Protein AF-L1IC46-F1 (afdb_monomer_lite)

pLDDT: mean 78.55, std 13.95, range [35.41, 97.5]

Radius of gyration: 23.23 Å; chains: 1; bounding box: 53×44×67 Å

Secondary structure (DSSP, 8-state):
------TTTTTTTHHHHHHHHHHHHHHHHHHHHHH--TT--TTTTPPPPTT--HHHHHHHHHHHHHHHHHHHHHHHH-TTTHHHHHHHHHHHHHHHHHHHHHHHTTSS-HHHHHHHHHHHHHGGGHHHHHHHHHHHHHSPPPPHHHHHHHTT--HHHHHHHHHHHHHHHHHHHHHH---HHHHHHHHHHHHHHHHHHHHHHHHHHHHHHHHS-TTHHHHHHHHHHHHHHTT--

Sequence (233 aa):
MTPCFSGDCGQRHWFLRLLMVCFSHYVADRITEKFEQSSKTTTRDMPWGPNVPKWVQRYVKVYYAVCQLFATTALLICGSLVLDSAFAIMFPIQLSTFLMTLVRKNLISGTSWHVWYALSLGSVFMIPISHSIRISLKLPPPSFLHALVRSHETPFACEVIKMLLAPLAVFLRLKLRLDKYLVFTIVTVSFVILTLFEREITSQKAVYETSLPETVVPWIRNAVGGSLALMSM

Structure (mmCIF, N/CA/C/O backbone):
data_AF-L1IC46-F1
#
_entry.id   AF-L1IC46-F1
#
loop_
_atom_site.group_PDB
_atom_site.id
_atom_site.type_symbol
_atom_site.label_atom_id
_atom_site.label_alt_id
_atom_site.label_comp_id
_atom_site.label_asym_id
_atom_site.label_entity_id
_atom_site.label_seq_id
_atom_site.pdbx_PDB_ins_code
_atom_site.Cartn_x
_atom_site.Cartn_y
_atom_site.Cartn_z
_atom_site.occupancy
_atom_site.B_iso_or_equiv
_atom_site.auth_seq_id
_atom_site.auth_comp_id
_atom_site.auth_asym_id
_atom_site.auth_atom_id
_atom_site.pdbx_PDB_model_num
ATOM 1 N N . MET A 1 1 ? 33.451 -6.030 -5.457 1.00 35.41 1 MET A N 1
ATOM 2 C CA . MET A 1 1 ? 32.458 -7.114 -5.601 1.00 35.41 1 MET A CA 1
ATOM 3 C C . MET A 1 1 ? 31.073 -6.497 -5.572 1.00 35.41 1 MET A C 1
ATOM 5 O O . MET A 1 1 ? 30.543 -6.236 -4.502 1.00 35.41 1 MET A O 1
ATOM 9 N N . THR A 1 2 ? 30.521 -6.173 -6.735 1.00 39.94 2 THR A N 1
ATOM 10 C CA . THR A 1 2 ? 29.099 -5.850 -6.880 1.00 39.94 2 THR A CA 1
ATOM 11 C C . THR A 1 2 ? 28.334 -7.168 -6.783 1.00 39.94 2 THR A C 1
ATOM 13 O O . THR A 1 2 ? 28.603 -8.064 -7.583 1.00 39.94 2 THR A O 1
ATOM 16 N N . PRO A 1 3 ? 27.449 -7.364 -5.792 1.00 40.34 3 PRO A N 1
ATOM 17 C CA . PRO A 1 3 ? 26.661 -8.582 -5.737 1.00 40.34 3 PRO A CA 1
ATOM 18 C C . PRO A 1 3 ? 25.778 -8.633 -6.986 1.00 40.34 3 PRO A C 1
ATOM 20 O O . PRO A 1 3 ? 24.897 -7.793 -7.169 1.00 40.34 3 PRO A O 1
ATOM 23 N N . CYS A 1 4 ? 26.032 -9.615 -7.852 1.00 39.78 4 CYS A N 1
ATOM 24 C CA . CYS A 1 4 ? 25.110 -10.032 -8.900 1.00 39.78 4 CYS A CA 1
ATOM 25 C C . CYS A 1 4 ? 23.849 -10.598 -8.234 1.00 39.78 4 CYS A C 1
ATOM 27 O O . CYS A 1 4 ? 23.672 -11.808 -8.131 1.00 39.78 4 CYS A O 1
ATOM 29 N N . PHE A 1 5 ? 22.964 -9.719 -7.764 1.00 45.75 5 PHE A N 1
ATOM 30 C CA . PHE A 1 5 ? 21.559 -10.052 -7.574 1.00 45.75 5 PHE A CA 1
ATOM 31 C C . PHE A 1 5 ? 20.956 -10.170 -8.975 1.00 45.75 5 PHE A C 1
ATOM 33 O O . PHE A 1 5 ? 20.412 -9.217 -9.527 1.00 45.75 5 PHE A O 1
ATOM 40 N N . SER A 1 6 ? 21.134 -11.333 -9.600 1.00 49.12 6 SER A N 1
ATOM 41 C CA . SER A 1 6 ? 20.460 -11.685 -10.844 1.00 49.12 6 SER A CA 1
ATOM 42 C C . SER A 1 6 ? 18.949 -11.566 -10.615 1.00 49.12 6 SER A C 1
ATOM 44 O O . SER A 1 6 ? 18.346 -12.335 -9.863 1.00 49.12 6 SER A O 1
ATOM 46 N N . GLY A 1 7 ? 18.345 -10.543 -11.229 1.00 53.84 7 GLY A N 1
ATOM 47 C CA . GLY A 1 7 ? 16.973 -10.071 -10.993 1.00 53.84 7 GLY A CA 1
ATOM 48 C C . GLY A 1 7 ? 15.848 -11.076 -11.271 1.00 53.84 7 GLY A C 1
ATOM 49 O O . GLY A 1 7 ? 14.677 -10.738 -11.116 1.00 53.84 7 GLY A O 1
ATOM 50 N N . ASP A 1 8 ? 16.170 -12.315 -11.635 1.00 56.38 8 ASP A N 1
ATOM 51 C CA . ASP A 1 8 ? 15.191 -13.364 -11.908 1.00 56.38 8 ASP A CA 1
ATOM 52 C C . ASP A 1 8 ? 14.823 -14.228 -10.697 1.00 56.38 8 ASP A C 1
ATOM 54 O O . ASP A 1 8 ? 13.729 -14.797 -10.665 1.00 56.38 8 ASP A O 1
ATOM 58 N N . CYS A 1 9 ? 15.670 -14.301 -9.664 1.00 53.97 9 CYS A N 1
ATOM 59 C CA . CYS A 1 9 ? 15.406 -15.196 -8.530 1.00 53.97 9 CYS A CA 1
ATOM 60 C C . CYS A 1 9 ? 14.222 -14.715 -7.663 1.00 53.97 9 CYS A C 1
ATOM 62 O O . CYS A 1 9 ? 13.402 -15.511 -7.208 1.00 53.97 9 CYS A O 1
ATOM 64 N N . GLY A 1 10 ? 14.056 -13.398 -7.498 1.00 58.16 10 GLY A N 1
ATOM 65 C CA . GLY A 1 10 ? 12.959 -12.831 -6.703 1.00 58.16 10 GLY A CA 1
ATOM 66 C C . GLY A 1 10 ? 11.575 -12.993 -7.338 1.00 58.16 10 GLY A C 1
ATOM 67 O O . GLY A 1 10 ? 10.572 -13.045 -6.624 1.00 58.16 10 GLY A O 1
ATOM 68 N N . GLN A 1 11 ? 11.508 -13.102 -8.668 1.00 62.78 11 GLN A N 1
ATOM 69 C CA . GLN A 1 11 ? 10.245 -13.020 -9.394 1.00 62.78 11 GLN A CA 1
ATOM 70 C C . GLN A 1 11 ? 9.533 -14.371 -9.504 1.00 62.78 11 GLN A C 1
ATOM 72 O O . GLN A 1 11 ? 8.314 -14.410 -9.423 1.00 62.78 11 GLN A O 1
ATOM 77 N N . ARG A 1 12 ? 10.235 -15.508 -9.572 1.00 66.25 12 ARG A N 1
ATOM 78 C CA . ARG A 1 12 ? 9.569 -16.828 -9.681 1.00 66.25 12 ARG A CA 1
ATOM 79 C C . ARG A 1 12 ? 8.619 -17.153 -8.522 1.00 66.25 12 ARG A C 1
ATOM 81 O O . ARG A 1 12 ? 7.709 -17.960 -8.683 1.00 66.25 12 ARG A O 1
ATOM 88 N N . HIS A 1 13 ? 8.789 -16.504 -7.374 1.00 79.62 13 HIS A N 1
ATOM 89 C CA . HIS A 1 13 ? 8.022 -16.798 -6.165 1.00 79.62 13 HIS A CA 1
ATOM 90 C C . HIS A 1 13 ? 6.891 -15.800 -5.873 1.00 79.62 13 HIS A C 1
ATOM 92 O O . HIS A 1 13 ? 6.255 -15.919 -4.826 1.00 79.62 13 HIS A O 1
ATOM 98 N N . TRP A 1 14 ? 6.596 -14.836 -6.760 1.00 76.19 14 TRP A N 1
ATOM 99 C CA . TRP A 1 14 ? 5.533 -13.846 -6.507 1.00 76.19 14 TRP A CA 1
ATOM 100 C C . TRP A 1 14 ? 4.161 -14.511 -6.327 1.00 76.19 14 TRP A C 1
ATOM 102 O O . TRP A 1 14 ? 3.413 -14.133 -5.428 1.00 76.19 14 TRP A O 1
ATOM 112 N N . PHE A 1 15 ? 3.862 -15.550 -7.116 1.00 79.38 15 PHE A N 1
ATOM 113 C CA . PHE A 1 15 ? 2.597 -16.282 -7.031 1.00 79.38 15 PHE A CA 1
ATOM 114 C C . PHE A 1 15 ? 2.449 -16.990 -5.682 1.00 79.38 15 PHE A C 1
ATOM 116 O O . PHE A 1 15 ? 1.398 -16.918 -5.052 1.00 79.38 15 PHE A O 1
ATOM 123 N N . LEU A 1 16 ? 3.527 -17.613 -5.196 1.00 85.25 16 LEU A N 1
ATOM 124 C CA . LEU A 1 16 ? 3.542 -18.262 -3.887 1.00 85.25 16 LEU A CA 1
ATOM 125 C C . LEU A 1 16 ? 3.336 -17.242 -2.761 1.00 85.25 16 LEU A C 1
ATOM 127 O O . LEU A 1 16 ? 2.528 -17.476 -1.867 1.00 85.25 16 LEU A O 1
ATOM 131 N N . ARG A 1 17 ? 4.012 -16.085 -2.824 1.00 83.88 17 ARG A N 1
ATOM 132 C CA . ARG A 1 17 ? 3.831 -14.998 -1.846 1.00 83.88 17 ARG A CA 1
ATOM 133 C C . ARG A 1 17 ? 2.396 -14.477 -1.847 1.00 83.88 17 ARG A C 1
ATOM 135 O O . ARG A 1 17 ? 1.815 -14.296 -0.781 1.00 83.88 17 ARG A O 1
ATOM 142 N N . LEU A 1 18 ? 1.812 -14.279 -3.028 1.00 82.88 18 LEU A N 1
ATOM 143 C CA . LEU A 1 18 ? 0.419 -13.869 -3.170 1.00 82.88 18 LEU A CA 1
ATOM 144 C C . LEU A 1 18 ? -0.531 -14.898 -2.554 1.00 82.88 18 LEU A C 1
ATOM 146 O O . LEU A 1 18 ? -1.409 -14.535 -1.775 1.00 82.88 18 LEU A O 1
ATOM 150 N N . LEU A 1 19 ? -0.328 -16.179 -2.864 1.00 85.06 19 LEU A N 1
ATOM 151 C CA . LEU A 1 19 ? -1.123 -17.273 -2.320 1.00 85.06 19 LEU A CA 1
ATOM 152 C C . LEU A 1 19 ? -1.027 -17.307 -0.793 1.00 85.06 19 LEU A C 1
ATOM 154 O O . LEU A 1 19 ? -2.057 -17.400 -0.131 1.00 85.06 19 LEU A O 1
ATOM 158 N N . MET A 1 20 ? 0.172 -17.147 -0.225 1.00 88.25 20 MET A N 1
ATOM 159 C CA . MET A 1 20 ? 0.371 -17.060 1.225 1.00 88.25 20 MET A CA 1
ATOM 160 C C . MET A 1 20 ? -0.378 -15.876 1.848 1.00 88.25 20 MET A C 1
ATOM 162 O O . MET A 1 20 ? -0.993 -16.035 2.902 1.00 88.25 20 MET A O 1
ATOM 166 N N . VAL A 1 21 ? -0.363 -14.704 1.205 1.00 86.56 21 VAL A N 1
ATOM 167 C CA . VAL A 1 21 ? -1.104 -13.518 1.666 1.00 86.56 21 VAL A CA 1
ATOM 168 C C . VAL A 1 21 ? -2.613 -13.771 1.626 1.00 86.56 21 VAL A C 1
ATOM 170 O O . VAL A 1 21 ? -3.289 -13.582 2.638 1.00 86.56 21 VAL A O 1
ATOM 173 N N . CYS A 1 22 ? -3.144 -14.260 0.501 1.00 85.00 22 CYS A N 1
ATOM 174 C CA . CYS A 1 22 ? -4.560 -14.609 0.357 1.00 85.00 22 CYS A CA 1
ATOM 175 C C . CYS A 1 22 ? -4.996 -15.649 1.390 1.00 85.00 22 CYS A C 1
ATOM 177 O O . CYS A 1 22 ? -6.023 -15.482 2.046 1.00 85.00 22 CYS A O 1
ATOM 179 N N . PHE A 1 23 ? -4.197 -16.702 1.560 1.00 88.44 23 PHE A N 1
ATOM 180 C CA . PHE A 1 23 ? -4.455 -17.763 2.523 1.00 88.44 23 PHE A CA 1
ATOM 181 C C . PHE A 1 23 ? -4.462 -17.225 3.956 1.00 88.44 23 PHE A C 1
ATOM 183 O O . PHE A 1 23 ? -5.383 -17.517 4.713 1.00 88.44 23 PHE A O 1
ATOM 190 N N . SER A 1 24 ? -3.499 -16.371 4.313 1.00 90.06 24 SER A N 1
ATOM 191 C CA . SER A 1 24 ? -3.437 -15.745 5.639 1.00 90.06 24 SER A CA 1
ATOM 192 C C . SER A 1 24 ? -4.664 -14.875 5.917 1.00 90.06 24 SER A C 1
ATOM 194 O O . SER A 1 24 ? -5.240 -14.957 7.001 1.00 90.06 24 SER A O 1
ATOM 196 N N . HIS A 1 25 ? -5.113 -14.087 4.935 1.00 86.06 25 HIS A N 1
ATOM 197 C CA . HIS A 1 25 ? -6.343 -13.302 5.056 1.00 86.06 25 HIS A CA 1
ATOM 198 C C . HIS A 1 25 ? -7.585 -14.185 5.189 1.00 86.06 25 HIS A C 1
ATOM 200 O O . HIS A 1 25 ? -8.417 -13.926 6.054 1.00 86.06 25 HIS A O 1
ATOM 206 N N . TYR A 1 26 ? -7.692 -15.246 4.388 1.00 88.12 26 TYR A N 1
ATOM 207 C CA . TYR A 1 26 ? -8.793 -16.202 4.481 1.00 88.12 26 TYR A CA 1
ATOM 208 C C . TYR A 1 26 ? -8.862 -16.861 5.866 1.00 88.12 26 TYR A C 1
ATOM 210 O O . TYR A 1 26 ? -9.925 -16.898 6.483 1.00 88.12 26 TYR A O 1
ATOM 218 N N . VAL A 1 27 ? -7.727 -17.333 6.390 1.00 92.88 27 VAL A N 1
ATOM 219 C CA . VAL A 1 27 ? -7.650 -17.919 7.736 1.00 92.88 27 VAL A CA 1
ATOM 220 C C . VAL A 1 27 ? -8.028 -16.887 8.799 1.00 92.88 27 VAL A C 1
ATOM 222 O O . VAL A 1 27 ? -8.820 -17.199 9.687 1.00 92.88 27 VAL A O 1
ATOM 225 N N . ALA A 1 28 ? -7.530 -15.651 8.696 1.00 87.38 28 ALA A N 1
ATOM 226 C CA . ALA A 1 28 ? -7.882 -14.575 9.621 1.00 87.38 28 ALA A CA 1
ATOM 227 C C . ALA A 1 28 ? -9.389 -14.270 9.616 1.00 87.38 28 ALA A C 1
ATOM 229 O O . ALA A 1 28 ? -9.984 -14.089 10.680 1.00 87.38 28 ALA A O 1
ATOM 230 N N . ASP A 1 29 ? -10.022 -14.269 8.443 1.00 85.19 29 ASP A N 1
ATOM 231 C CA . ASP A 1 29 ? -11.465 -14.079 8.312 1.00 85.19 29 ASP A CA 1
ATOM 232 C C . ASP A 1 29 ? -12.250 -15.240 8.935 1.00 85.19 29 ASP A C 1
ATOM 234 O O . ASP A 1 29 ? -13.198 -14.995 9.674 1.00 85.19 29 ASP A O 1
ATOM 238 N N . ARG A 1 30 ? -11.828 -16.496 8.726 1.00 91.50 30 ARG A N 1
ATOM 239 C CA . ARG A 1 30 ? -12.470 -17.673 9.344 1.00 91.50 30 ARG A CA 1
ATOM 240 C C . ARG A 1 30 ? -12.330 -17.705 10.859 1.00 91.50 30 ARG A C 1
ATOM 242 O O . ARG A 1 30 ? -13.268 -18.081 11.557 1.00 91.50 30 ARG A O 1
ATOM 249 N N . ILE A 1 31 ? -11.168 -17.312 11.376 1.00 90.38 31 ILE A N 1
ATOM 250 C CA . ILE A 1 31 ? -10.958 -17.161 12.819 1.00 90.38 31 ILE A CA 1
ATOM 251 C C . ILE A 1 31 ? -11.872 -16.058 13.350 1.00 90.38 31 ILE A C 1
ATOM 253 O O . ILE A 1 31 ? -12.515 -16.254 14.376 1.00 90.38 31 ILE A O 1
ATOM 257 N N . THR A 1 32 ? -11.972 -14.933 12.640 1.00 85.50 32 THR A N 1
ATOM 258 C CA . THR A 1 32 ? -12.875 -13.843 13.021 1.00 85.50 32 THR A CA 1
ATOM 259 C C . THR A 1 32 ? -14.318 -14.342 13.041 1.00 85.50 32 THR A C 1
ATOM 261 O O . THR A 1 32 ? -14.933 -14.298 14.088 1.00 85.50 32 THR A O 1
ATOM 264 N N . GLU A 1 33 ? -14.825 -14.945 11.966 1.00 85.94 33 GLU A N 1
ATOM 265 C CA . GLU A 1 33 ? -16.189 -15.495 11.893 1.00 85.94 33 GLU A CA 1
ATOM 266 C C . GLU A 1 33 ? -16.500 -16.488 13.030 1.00 85.94 33 GLU A C 1
ATOM 268 O O . GLU A 1 33 ? -17.589 -16.466 13.600 1.00 85.94 33 GLU A O 1
ATOM 273 N N . LYS A 1 34 ? -15.536 -17.342 13.395 1.00 90.12 34 LYS A N 1
ATOM 274 C CA . LYS A 1 34 ? -15.717 -18.364 14.435 1.00 90.12 34 LYS A CA 1
ATOM 275 C C . LYS A 1 34 ? -15.658 -17.812 15.863 1.00 90.12 34 LYS A C 1
ATOM 277 O O . LYS A 1 34 ? -16.342 -18.337 16.739 1.00 90.12 34 LYS A O 1
ATOM 282 N N . PHE A 1 35 ? -14.800 -16.826 16.117 1.00 85.69 35 PHE A N 1
ATOM 283 C CA . PHE A 1 35 ? -14.498 -16.324 17.464 1.00 85.69 35 PHE A CA 1
ATOM 284 C C . PHE A 1 35 ? -14.979 -14.893 17.714 1.00 85.69 35 PHE A C 1
ATOM 286 O O . PHE A 1 35 ? -14.743 -14.362 18.801 1.00 85.69 35 PHE A O 1
ATOM 293 N N . GLU A 1 36 ? -15.645 -14.258 16.749 1.00 76.00 36 GLU A N 1
ATOM 294 C CA . GLU A 1 36 ? -16.281 -12.955 16.917 1.00 76.00 36 GLU A CA 1
ATOM 295 C C . GLU A 1 36 ? -17.387 -13.093 17.968 1.00 76.00 36 GLU A C 1
ATOM 297 O O . GLU A 1 36 ? -18.546 -13.395 17.692 1.00 76.00 36 GLU A O 1
ATOM 302 N N . GLN A 1 37 ? -17.017 -12.849 19.226 1.00 67.56 37 GLN A N 1
ATOM 303 C CA . GLN A 1 37 ? -17.968 -12.368 20.208 1.00 67.56 37 GLN A CA 1
ATOM 304 C C . GLN A 1 37 ? -18.489 -11.053 19.644 1.00 67.56 37 GLN A C 1
ATOM 306 O O . GLN A 1 37 ? -17.722 -10.107 19.461 1.00 67.56 37 GLN A O 1
ATOM 311 N N . SER A 1 38 ? -19.785 -11.032 19.351 1.00 57.97 38 SER A N 1
ATOM 312 C CA . SER A 1 38 ? -20.548 -10.052 18.565 1.00 57.97 38 SER A CA 1
ATOM 313 C C . SER A 1 38 ? -20.398 -8.566 18.935 1.00 57.97 38 SER A C 1
ATOM 315 O O . SER A 1 38 ? -21.092 -7.724 18.370 1.00 57.97 38 SER A O 1
ATOM 317 N N . SER A 1 39 ? -19.511 -8.204 19.862 1.00 57.69 39 SER A N 1
ATOM 318 C CA . SER A 1 39 ? -19.353 -6.842 20.358 1.00 57.69 39 SER A CA 1
ATOM 319 C C . SER A 1 39 ? -17.942 -6.257 20.311 1.00 57.69 39 SER A C 1
ATOM 321 O O . SER A 1 39 ? -17.849 -5.038 20.458 1.00 57.69 39 SER A O 1
ATOM 323 N N . LYS A 1 40 ? -16.854 -7.039 20.165 1.00 59.78 40 LYS A N 1
ATOM 324 C CA . LYS A 1 40 ? -15.490 -6.485 20.319 1.00 59.78 40 LYS A CA 1
ATOM 325 C C . LYS A 1 40 ? -14.418 -7.200 19.492 1.00 59.78 40 LYS A C 1
ATOM 327 O O . LYS A 1 40 ? -14.122 -8.369 19.695 1.00 59.78 40 LYS A O 1
ATOM 332 N N . THR A 1 41 ? -13.725 -6.438 18.661 1.00 65.44 41 THR A N 1
ATOM 333 C CA . THR A 1 41 ? -12.475 -6.776 17.983 1.00 65.44 41 THR A CA 1
ATOM 334 C C . THR A 1 41 ? -11.426 -5.711 18.315 1.00 65.44 41 THR A C 1
ATOM 336 O O . THR A 1 41 ? -11.725 -4.527 18.489 1.00 65.44 41 THR A O 1
ATOM 339 N N . THR A 1 42 ? -10.167 -6.130 18.410 1.00 64.69 42 THR A N 1
ATOM 340 C CA . THR A 1 42 ? -9.069 -5.335 18.982 1.00 64.69 42 THR A CA 1
ATOM 341 C C . THR A 1 42 ? -8.831 -3.992 18.280 1.00 64.69 42 THR A C 1
ATOM 343 O O . THR A 1 42 ? -8.473 -3.024 18.943 1.00 64.69 42 THR A O 1
ATOM 346 N N . THR A 1 43 ? -9.044 -3.903 16.965 1.00 64.62 43 THR A N 1
ATOM 347 C CA . THR A 1 43 ? -8.806 -2.684 16.165 1.00 64.62 43 THR A CA 1
ATOM 348 C C . THR A 1 43 ? -10.076 -2.027 15.626 1.00 64.62 43 THR A C 1
ATOM 350 O O . THR A 1 43 ? -10.070 -0.820 15.385 1.00 64.62 43 THR A O 1
ATOM 353 N N . ARG A 1 44 ? -11.181 -2.762 15.432 1.00 69.88 44 ARG A N 1
ATOM 354 C CA . ARG A 1 44 ? -12.429 -2.182 14.888 1.00 69.88 44 ARG A CA 1
ATOM 355 C C . ARG A 1 44 ? -13.179 -1.345 15.919 1.00 69.88 44 ARG A C 1
ATOM 357 O O . ARG A 1 44 ? -13.882 -0.412 15.509 1.00 69.88 44 ARG A O 1
ATOM 364 N N . ASP A 1 45 ? -12.986 -1.679 17.196 1.00 78.50 45 ASP A N 1
ATOM 365 C CA . ASP A 1 45 ? -13.693 -1.116 18.350 1.00 78.50 45 ASP A CA 1
ATOM 366 C C . ASP A 1 45 ? -12.792 -0.233 19.214 1.00 78.50 45 ASP A C 1
ATOM 368 O O . ASP A 1 45 ? -13.058 -0.008 20.395 1.00 78.50 45 ASP A O 1
ATOM 372 N N . MET A 1 46 ? -11.724 0.303 18.614 1.00 88.12 46 MET A N 1
ATOM 373 C CA . MET A 1 46 ? -10.982 1.392 19.232 1.00 88.12 46 MET A CA 1
ATOM 374 C C . MET A 1 46 ? -11.955 2.555 19.500 1.00 88.12 46 MET A C 1
ATOM 376 O O . MET A 1 46 ? -12.732 2.908 18.602 1.00 88.12 46 MET A O 1
ATOM 380 N N . PRO A 1 47 ? -11.985 3.110 20.725 1.00 89.81 47 PRO A N 1
ATOM 381 C CA . PRO A 1 47 ? -13.008 4.069 21.104 1.00 89.81 47 PRO A CA 1
ATOM 382 C C . PRO A 1 47 ? -12.863 5.347 20.281 1.00 89.81 47 PRO A C 1
ATOM 384 O O . PRO A 1 47 ? -11.813 5.988 20.265 1.00 89.81 47 PRO A O 1
ATOM 387 N N . TRP A 1 48 ? -13.944 5.741 19.620 1.00 93.19 48 TRP A N 1
ATOM 388 C CA . TRP A 1 48 ? -14.043 7.046 18.981 1.00 93.19 48 TRP A CA 1
ATOM 389 C C . TRP A 1 48 ? -14.470 8.081 20.018 1.00 93.19 48 TRP A C 1
ATOM 391 O O . TRP A 1 48 ? -15.260 7.776 20.911 1.00 93.19 48 TRP A O 1
ATOM 401 N N . GLY A 1 49 ? -13.972 9.313 19.902 1.00 91.94 49 GLY A N 1
ATOM 402 C CA . GLY A 1 49 ? -14.462 10.405 20.739 1.00 91.94 49 GLY A CA 1
ATOM 403 C C . GLY A 1 49 ? -15.975 10.624 20.559 1.00 91.94 49 GLY A C 1
ATOM 404 O O . GLY A 1 49 ? -16.499 10.372 19.469 1.00 91.94 49 GLY A O 1
ATOM 405 N N . PRO A 1 50 ? -16.675 11.142 21.586 1.00 93.38 50 PRO A N 1
ATOM 406 C CA . PRO A 1 50 ? -18.136 11.292 21.577 1.00 93.38 50 PRO A CA 1
ATOM 407 C C . PRO A 1 50 ? -18.648 12.180 20.433 1.00 93.38 50 PRO A C 1
ATOM 409 O O . PRO A 1 50 ? -19.769 12.011 19.967 1.00 93.38 50 PRO A O 1
ATOM 412 N N . ASN A 1 51 ? -17.797 13.079 19.935 1.00 95.31 51 ASN A N 1
ATOM 413 C CA . ASN A 1 51 ? -18.143 14.060 18.911 1.00 95.31 51 ASN A CA 1
ATOM 414 C C . ASN A 1 51 ? -17.720 13.648 17.492 1.00 95.31 51 ASN A C 1
ATOM 416 O O . ASN A 1 51 ? -17.825 14.464 16.581 1.00 95.31 51 ASN A O 1
ATOM 420 N N . VAL A 1 52 ? -17.206 12.428 17.272 1.00 95.56 52 VAL A N 1
ATOM 421 C CA . VAL A 1 52 ? -16.743 12.011 15.936 1.00 95.56 52 VAL A CA 1
ATOM 422 C C . VAL A 1 52 ? -17.907 11.432 15.123 1.00 95.56 52 VAL A C 1
ATOM 424 O O . VAL A 1 52 ? -18.389 10.338 15.441 1.00 95.56 52 VAL A O 1
ATOM 427 N N . PRO A 1 53 ? -18.331 12.086 14.025 1.00 95.62 53 PRO A N 1
ATOM 428 C CA . PRO A 1 53 ? -19.445 11.606 13.219 1.00 95.62 53 PRO A CA 1
ATOM 429 C C . PRO A 1 53 ? -19.164 10.235 12.592 1.00 95.62 53 PRO A C 1
ATOM 431 O O . PRO A 1 53 ? -18.066 9.975 12.099 1.00 95.62 53 PRO A O 1
ATOM 434 N N . LYS A 1 54 ? -20.188 9.374 12.502 1.00 92.62 54 LYS A N 1
ATOM 435 C CA . LYS A 1 54 ? -20.077 8.018 11.918 1.00 92.62 54 LYS A CA 1
ATOM 436 C C . LYS A 1 54 ? -19.508 8.005 10.492 1.00 92.62 54 LYS A C 1
ATOM 438 O O . LYS A 1 54 ? -18.832 7.052 10.107 1.00 92.62 54 LYS A O 1
ATOM 443 N N . TRP A 1 55 ? -19.776 9.044 9.698 1.00 91.69 55 TRP A N 1
ATOM 444 C CA . TRP A 1 55 ? -19.250 9.149 8.336 1.00 91.69 55 TRP A CA 1
ATOM 445 C C . TRP A 1 55 ? -17.723 9.329 8.326 1.00 91.69 55 TRP A C 1
ATOM 447 O O . TRP A 1 55 ? -17.057 8.670 7.533 1.00 91.69 55 TRP A O 1
ATOM 457 N N . VAL A 1 56 ? -17.156 10.112 9.255 1.00 92.75 56 VAL A N 1
ATOM 458 C CA . VAL A 1 56 ? -15.698 10.271 9.419 1.00 92.75 56 VAL A CA 1
ATOM 459 C C . VAL A 1 56 ? -15.065 8.935 9.783 1.00 92.75 56 VAL A C 1
ATOM 461 O O . VAL A 1 56 ? -14.104 8.514 9.145 1.00 92.75 56 VAL A O 1
ATOM 464 N N . GLN A 1 57 ? -15.654 8.222 10.749 1.00 92.62 57 GLN A N 1
ATOM 465 C CA . GLN A 1 57 ? -15.172 6.900 11.163 1.00 92.62 57 GLN A CA 1
ATOM 466 C C . GLN A 1 57 ? -15.110 5.934 9.975 1.00 92.62 57 GLN A C 1
ATOM 468 O O . GLN A 1 57 ? -14.150 5.177 9.827 1.00 92.62 57 GLN A O 1
ATOM 473 N N . ARG A 1 58 ? -16.123 5.980 9.097 1.00 87.88 58 ARG A N 1
ATOM 474 C CA . ARG A 1 58 ? -16.149 5.192 7.863 1.00 87.88 58 ARG A CA 1
ATOM 475 C C . ARG A 1 58 ? -14.991 5.574 6.939 1.00 87.88 58 ARG A C 1
ATOM 477 O O . ARG A 1 58 ? -14.262 4.676 6.538 1.00 87.88 58 ARG A O 1
ATOM 484 N N . TYR A 1 59 ? -14.784 6.855 6.631 1.00 87.00 59 TYR A N 1
ATOM 485 C CA . TYR A 1 59 ? -13.689 7.279 5.743 1.00 87.00 59 TYR A CA 1
ATOM 486 C C . TYR A 1 59 ? -12.302 6.954 6.297 1.00 87.00 59 TYR A C 1
ATOM 488 O O . TYR A 1 59 ? -11.437 6.517 5.546 1.00 87.00 59 TYR A O 1
ATOM 496 N N . VAL A 1 60 ? -12.091 7.096 7.604 1.00 91.19 60 VAL A N 1
ATOM 497 C CA . VAL A 1 60 ? -10.811 6.748 8.233 1.00 91.19 60 VAL A CA 1
ATOM 498 C C . VAL A 1 60 ? -10.556 5.238 8.161 1.00 91.19 60 VAL A C 1
ATOM 500 O O . VAL A 1 60 ? -9.466 4.815 7.790 1.00 91.19 60 VAL A O 1
ATOM 503 N N . LYS A 1 61 ? -11.571 4.403 8.425 1.00 88.62 61 LYS A N 1
ATOM 504 C CA . LYS A 1 61 ? -11.458 2.938 8.271 1.00 88.62 61 LYS A CA 1
ATOM 505 C C . LYS A 1 61 ? -11.156 2.534 6.829 1.00 88.62 61 LYS A C 1
ATOM 507 O O . LYS A 1 61 ? -10.365 1.627 6.585 1.00 88.62 61 LYS A O 1
ATOM 512 N N . VAL A 1 62 ? -11.776 3.221 5.877 1.00 84.12 62 VAL A N 1
ATOM 513 C CA . VAL A 1 62 ? -11.486 3.060 4.454 1.00 84.12 62 VAL A CA 1
ATOM 514 C C . VAL A 1 62 ? -10.037 3.419 4.149 1.00 84.12 62 VAL A C 1
ATOM 516 O O . VAL A 1 62 ? -9.347 2.627 3.518 1.00 84.12 62 VAL A O 1
ATOM 519 N N . TYR A 1 63 ? -9.571 4.574 4.621 1.00 87.31 63 TYR A N 1
ATOM 520 C CA . TYR A 1 63 ? -8.195 5.021 4.443 1.00 87.31 63 TYR A CA 1
ATOM 521 C C . TYR A 1 63 ? -7.197 3.984 4.976 1.00 87.31 63 TYR A C 1
ATOM 523 O O . TYR A 1 63 ? -6.263 3.618 4.269 1.00 87.31 63 TYR A O 1
ATOM 531 N N . TYR A 1 64 ? -7.446 3.406 6.156 1.00 90.75 64 TYR A N 1
ATOM 532 C CA . TYR A 1 64 ? -6.608 2.330 6.698 1.00 90.75 64 TYR A CA 1
ATOM 533 C C . TYR A 1 64 ? -6.533 1.118 5.768 1.00 90.75 64 TYR A C 1
ATOM 535 O O . TYR A 1 64 ? -5.445 0.601 5.521 1.00 90.75 64 TYR A O 1
ATOM 543 N N . ALA A 1 65 ? -7.669 0.699 5.206 1.00 85.19 65 ALA A N 1
ATOM 544 C CA . ALA A 1 65 ? -7.703 -0.401 4.250 1.00 85.19 65 ALA A CA 1
ATOM 545 C C . ALA A 1 65 ? -6.930 -0.076 2.958 1.00 85.19 65 ALA A C 1
ATOM 547 O O . ALA A 1 65 ? -6.263 -0.962 2.426 1.00 85.19 65 ALA A O 1
ATOM 548 N N . VAL A 1 66 ? -6.971 1.177 2.475 1.00 82.19 66 VAL A N 1
ATOM 549 C CA . VAL A 1 66 ? -6.155 1.621 1.326 1.00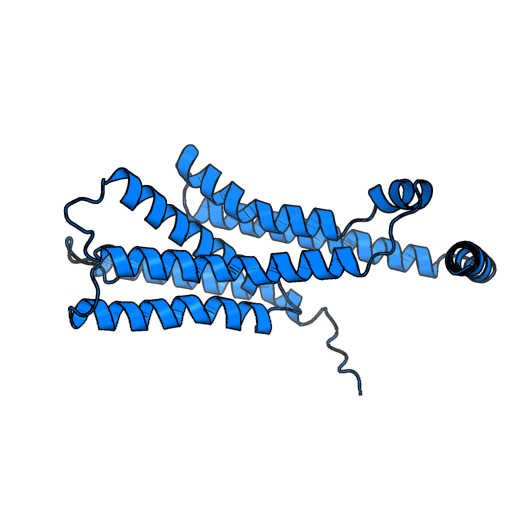 82.19 66 VAL A CA 1
ATOM 550 C C . VAL A 1 66 ? -4.675 1.466 1.632 1.00 82.19 66 VAL A C 1
ATOM 552 O O . VAL A 1 66 ? -3.953 0.841 0.860 1.00 82.19 66 VAL A O 1
ATOM 555 N N . CYS A 1 67 ? -4.227 2.018 2.758 1.00 88.06 67 CYS A N 1
ATOM 556 C CA . CYS A 1 67 ? -2.815 2.018 3.121 1.00 88.06 67 CYS A CA 1
ATOM 557 C C . CYS A 1 67 ? -2.289 0.596 3.336 1.00 88.06 67 CYS A C 1
ATOM 559 O O . CYS A 1 67 ? -1.183 0.286 2.908 1.00 88.06 67 CYS A O 1
ATOM 561 N N . GLN A 1 68 ? -3.090 -0.286 3.942 1.00 88.56 68 GLN A N 1
ATOM 562 C CA . GLN A 1 68 ? -2.735 -1.697 4.116 1.00 88.56 68 GLN A CA 1
ATOM 563 C C . GLN A 1 68 ? -2.628 -2.426 2.776 1.00 88.56 68 GLN A C 1
ATOM 565 O O . GLN A 1 68 ? -1.638 -3.111 2.536 1.00 88.56 68 GLN A O 1
ATOM 570 N N . LEU A 1 69 ? -3.597 -2.234 1.874 1.00 82.94 69 LEU A N 1
ATOM 571 C CA . LEU A 1 69 ? -3.545 -2.828 0.539 1.00 82.94 69 LEU A CA 1
ATOM 572 C C . LEU A 1 69 ? -2.319 -2.346 -0.243 1.00 82.94 69 LEU A C 1
ATOM 574 O O . LEU A 1 69 ? -1.634 -3.144 -0.885 1.00 82.94 69 LEU A O 1
ATOM 578 N N . PHE A 1 70 ? -2.034 -1.047 -0.169 1.00 82.56 70 PHE A N 1
ATOM 579 C CA . PHE A 1 70 ? -0.869 -0.444 -0.800 1.00 82.56 70 PHE A CA 1
ATOM 580 C C . PHE A 1 70 ? 0.432 -1.021 -0.233 1.00 82.56 70 PHE A C 1
ATOM 582 O O . PHE A 1 70 ? 1.283 -1.459 -0.999 1.00 82.56 70 PHE A O 1
ATOM 589 N N . ALA A 1 71 ? 0.555 -1.106 1.093 1.00 87.12 71 ALA A N 1
ATOM 590 C CA . ALA A 1 71 ? 1.706 -1.694 1.772 1.00 87.12 71 ALA A CA 1
ATOM 591 C C . ALA A 1 71 ? 1.948 -3.155 1.349 1.00 87.12 71 ALA A C 1
ATOM 593 O O . ALA A 1 71 ? 3.064 -3.522 0.984 1.00 87.12 71 ALA A O 1
ATOM 594 N N . THR A 1 72 ? 0.900 -3.984 1.336 1.00 85.56 72 THR A N 1
ATOM 595 C CA . THR A 1 72 ? 0.985 -5.381 0.884 1.00 85.56 72 THR A CA 1
ATOM 596 C C . THR A 1 72 ? 1.406 -5.472 -0.581 1.00 85.56 72 THR A C 1
ATOM 598 O O . THR A 1 72 ? 2.269 -6.277 -0.923 1.00 85.56 72 THR A O 1
ATOM 601 N N . THR A 1 73 ? 0.839 -4.628 -1.443 1.00 78.56 73 THR A N 1
ATOM 602 C CA . THR A 1 73 ? 1.170 -4.600 -2.875 1.00 78.56 73 THR A CA 1
ATOM 603 C C . THR A 1 73 ? 2.622 -4.170 -3.097 1.00 78.56 73 THR A C 1
ATOM 605 O O . THR A 1 73 ? 3.343 -4.824 -3.846 1.00 78.56 73 THR A O 1
ATOM 608 N N . ALA A 1 74 ? 3.085 -3.134 -2.392 1.00 78.94 74 ALA A N 1
ATOM 609 C CA . ALA A 1 74 ? 4.469 -2.673 -2.451 1.00 78.94 74 ALA A CA 1
ATOM 610 C C . ALA A 1 74 ? 5.449 -3.788 -2.047 1.00 78.94 74 ALA A C 1
ATOM 612 O O . ALA A 1 74 ? 6.404 -4.060 -2.768 1.00 78.94 74 ALA A O 1
ATOM 613 N N . LEU A 1 75 ? 5.179 -4.512 -0.955 1.00 84.12 75 LEU A N 1
ATOM 614 C CA . LEU A 1 75 ? 6.038 -5.617 -0.504 1.00 84.12 75 LEU A CA 1
ATOM 615 C C . LEU A 1 75 ? 6.069 -6.812 -1.453 1.00 84.12 75 LEU A C 1
ATOM 617 O O . LEU A 1 75 ? 7.106 -7.459 -1.599 1.00 84.12 75 LEU A O 1
ATOM 621 N N . LEU A 1 76 ? 4.937 -7.131 -2.080 1.00 80.44 76 LEU A N 1
ATOM 622 C CA . LEU A 1 76 ? 4.864 -8.256 -3.005 1.00 80.44 76 LEU A CA 1
ATOM 623 C C . LEU A 1 76 ? 5.685 -8.011 -4.275 1.00 80.44 76 LEU A C 1
ATOM 625 O O . LEU A 1 76 ? 6.178 -8.979 -4.856 1.00 80.44 76 LEU A O 1
ATOM 629 N N . ILE A 1 77 ? 5.836 -6.748 -4.691 1.00 70.44 77 ILE A N 1
ATOM 630 C CA . ILE A 1 77 ? 6.248 -6.426 -6.061 1.00 70.44 77 ILE A CA 1
ATOM 631 C C . ILE A 1 77 ? 7.555 -5.634 -6.143 1.00 70.44 77 ILE A C 1
ATOM 633 O O . ILE A 1 77 ? 8.308 -5.815 -7.099 1.00 70.44 77 ILE A O 1
ATOM 637 N N . CYS A 1 78 ? 7.890 -4.814 -5.146 1.00 67.75 78 CYS A N 1
ATOM 638 C CA . CYS A 1 78 ? 9.123 -4.028 -5.143 1.00 67.75 78 CYS A CA 1
ATOM 639 C C . CYS A 1 78 ? 10.357 -4.905 -4.881 1.00 67.75 78 CYS A C 1
ATOM 641 O O . CYS A 1 78 ? 10.953 -4.803 -3.824 1.00 67.75 78 CYS A O 1
ATOM 643 N N . GLY A 1 79 ? 10.772 -5.753 -5.827 1.00 67.31 79 GLY A N 1
ATOM 644 C CA . GLY A 1 79 ? 11.843 -6.744 -5.642 1.00 67.31 79 GLY A CA 1
ATOM 645 C C . GLY A 1 79 ? 13.164 -6.182 -5.095 1.00 67.31 79 GLY A C 1
ATOM 646 O O . GLY A 1 79 ? 13.707 -6.724 -4.136 1.00 67.31 79 GLY A O 1
ATOM 647 N N . SER A 1 80 ? 13.665 -5.081 -5.658 1.00 68.88 80 SER A N 1
ATOM 648 C CA . SER A 1 80 ? 14.916 -4.442 -5.213 1.00 68.88 80 SER A CA 1
ATOM 649 C C . SER A 1 80 ? 14.743 -3.517 -4.003 1.00 68.88 80 SER A C 1
ATOM 651 O O . SER A 1 80 ? 15.703 -3.289 -3.274 1.00 68.88 80 SER A O 1
ATOM 653 N N . LEU A 1 81 ? 13.527 -3.015 -3.765 1.00 70.44 81 LEU A N 1
ATOM 654 C CA . LEU A 1 81 ? 13.194 -2.080 -2.682 1.00 70.44 81 LEU A CA 1
ATOM 655 C C . LEU A 1 81 ? 12.393 -2.747 -1.550 1.00 70.44 81 LEU A C 1
ATOM 657 O O . LEU A 1 81 ? 11.808 -2.043 -0.725 1.00 70.44 81 LEU A O 1
ATOM 661 N N . VAL A 1 82 ? 12.337 -4.089 -1.495 1.00 80.94 82 VAL A N 1
ATOM 662 C CA . VAL A 1 82 ? 11.533 -4.822 -0.496 1.00 80.94 82 VAL A CA 1
ATOM 663 C C . VAL A 1 82 ? 11.945 -4.407 0.908 1.00 80.94 82 VAL A C 1
ATOM 665 O O . VAL A 1 82 ? 11.085 -4.179 1.749 1.00 80.94 82 VAL A O 1
ATOM 668 N N . LEU A 1 83 ? 13.251 -4.307 1.157 1.00 85.06 83 LEU A N 1
ATOM 669 C CA . LEU A 1 83 ? 13.797 -4.067 2.489 1.00 85.06 83 LEU A CA 1
ATOM 670 C C . LEU A 1 83 ? 13.485 -2.642 2.972 1.00 85.06 83 LEU A C 1
ATOM 672 O O . LEU A 1 83 ? 12.949 -2.479 4.067 1.00 85.06 83 LEU A O 1
ATOM 676 N N . ASP A 1 84 ? 13.691 -1.634 2.121 1.00 85.00 84 ASP A N 1
ATOM 677 C CA . ASP A 1 84 ? 13.326 -0.241 2.415 1.00 85.00 84 ASP A CA 1
ATOM 678 C C . ASP A 1 84 ? 11.812 -0.093 2.628 1.00 85.00 84 ASP A C 1
ATOM 680 O O . ASP A 1 84 ? 11.359 0.521 3.598 1.00 85.00 84 ASP A O 1
ATOM 684 N N . SER A 1 85 ? 11.017 -0.722 1.756 1.00 85.50 85 SER A N 1
ATOM 685 C CA . SER A 1 85 ? 9.554 -0.725 1.854 1.00 85.50 85 SER A CA 1
ATOM 686 C C . SER A 1 85 ? 9.082 -1.404 3.139 1.00 85.50 85 SER A C 1
ATOM 688 O O . SER A 1 85 ? 8.202 -0.884 3.824 1.00 85.50 85 SER A O 1
ATOM 690 N N . ALA A 1 86 ? 9.691 -2.531 3.515 1.00 90.31 86 ALA A N 1
ATOM 691 C CA . ALA A 1 86 ? 9.387 -3.245 4.750 1.00 90.31 86 ALA A CA 1
ATOM 692 C C . ALA A 1 86 ? 9.662 -2.386 5.982 1.00 90.31 86 ALA A C 1
ATOM 694 O O . ALA A 1 86 ? 8.804 -2.316 6.862 1.00 90.31 86 ALA A O 1
ATOM 695 N N . PH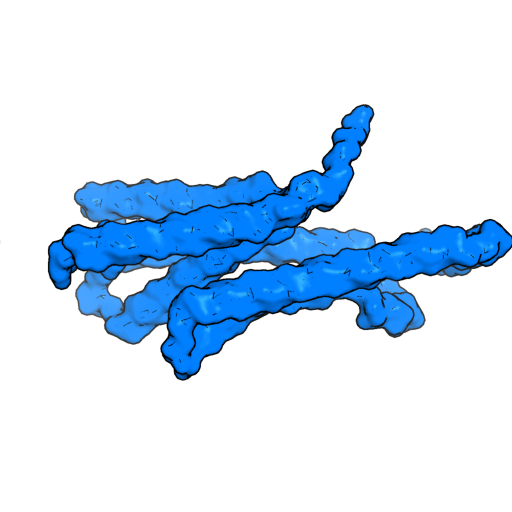E A 1 87 ? 10.789 -1.672 6.026 1.00 90.56 87 PHE A N 1
ATOM 696 C CA . PHE A 1 87 ? 11.083 -0.760 7.131 1.00 90.56 87 PHE A CA 1
ATOM 697 C C . PHE A 1 87 ? 10.073 0.387 7.233 1.00 90.56 87 PHE A C 1
ATOM 699 O O . PHE A 1 87 ? 9.575 0.661 8.329 1.00 90.56 87 PHE A O 1
ATOM 706 N N . ALA A 1 88 ? 9.697 1.016 6.116 1.00 90.31 88 ALA A N 1
ATOM 707 C CA . ALA A 1 88 ? 8.674 2.064 6.151 1.00 90.31 88 ALA A CA 1
ATOM 708 C C . ALA A 1 88 ? 7.292 1.553 6.556 1.00 90.31 88 ALA A C 1
ATOM 710 O O . ALA A 1 88 ? 6.544 2.295 7.186 1.00 90.31 88 ALA A O 1
ATOM 711 N N . ILE A 1 89 ? 6.944 0.310 6.215 1.00 92.56 89 ILE A N 1
ATOM 712 C CA . ILE A 1 89 ? 5.671 -0.316 6.600 1.00 92.56 89 ILE A CA 1
ATOM 713 C C . ILE A 1 89 ? 5.692 -0.771 8.065 1.00 92.56 89 ILE A C 1
ATOM 715 O O . ILE A 1 89 ? 4.667 -0.716 8.745 1.00 92.56 89 ILE A O 1
ATOM 719 N N . MET A 1 90 ? 6.846 -1.182 8.592 1.00 93.94 90 MET A N 1
ATOM 720 C CA . MET A 1 90 ? 6.989 -1.538 10.004 1.00 93.94 90 MET A CA 1
ATOM 721 C C . MET A 1 90 ? 6.736 -0.352 10.935 1.00 93.94 90 MET A C 1
ATOM 723 O O . MET A 1 90 ? 6.152 -0.541 12.003 1.00 93.94 90 MET A O 1
ATOM 727 N N . PHE A 1 91 ? 7.121 0.861 10.529 1.00 95.19 91 PHE A N 1
ATOM 728 C CA . PHE A 1 91 ? 6.926 2.071 11.327 1.00 95.19 91 PHE A CA 1
ATOM 729 C C . PHE A 1 91 ? 5.465 2.285 11.783 1.00 95.19 91 PHE A C 1
ATOM 731 O O . PHE A 1 91 ? 5.229 2.317 12.994 1.00 95.19 91 PHE A O 1
ATOM 738 N N . PRO A 1 92 ? 4.449 2.367 10.896 1.00 95.19 92 PRO A N 1
ATOM 739 C CA . PRO A 1 92 ? 3.061 2.529 11.321 1.00 95.19 92 PRO A CA 1
ATOM 740 C C . PRO A 1 92 ? 2.528 1.337 12.124 1.00 95.19 92 PRO A C 1
ATOM 742 O O . PRO A 1 92 ? 1.680 1.536 12.993 1.00 95.19 92 PRO A O 1
ATOM 745 N N . ILE A 1 93 ? 3.021 0.114 11.885 1.00 94.19 93 ILE A N 1
ATOM 746 C CA . ILE A 1 93 ? 2.620 -1.079 12.652 1.00 94.19 93 ILE A CA 1
ATOM 747 C C . ILE A 1 93 ? 3.084 -0.957 14.109 1.00 94.19 93 ILE A C 1
ATOM 749 O O . ILE A 1 93 ? 2.276 -1.093 15.029 1.00 94.19 93 ILE A O 1
ATOM 753 N N . GLN A 1 94 ? 4.367 -0.660 14.326 1.00 96.31 94 GLN A N 1
ATOM 754 C CA . GLN A 1 94 ? 4.942 -0.492 15.663 1.00 96.31 94 GLN A CA 1
ATOM 755 C C . GLN A 1 94 ? 4.376 0.740 16.374 1.00 96.31 94 GLN A C 1
ATOM 757 O O . GLN A 1 94 ? 4.078 0.697 17.567 1.00 96.31 94 GLN A O 1
ATOM 762 N N . LEU A 1 95 ? 4.161 1.836 15.641 1.00 96.44 95 LEU A N 1
ATOM 763 C CA . LEU A 1 95 ? 3.543 3.021 16.219 1.00 96.44 95 LEU A CA 1
ATOM 764 C C . LEU A 1 95 ? 2.100 2.734 16.657 1.00 96.44 95 LEU A C 1
ATOM 766 O O . LEU A 1 95 ? 1.700 3.151 17.739 1.00 96.44 95 LEU A O 1
ATOM 770 N N . SER A 1 96 ? 1.324 1.984 15.870 1.00 95.00 96 SER A N 1
ATOM 771 C CA . SER A 1 96 ? -0.051 1.612 16.225 1.00 95.00 96 SER A CA 1
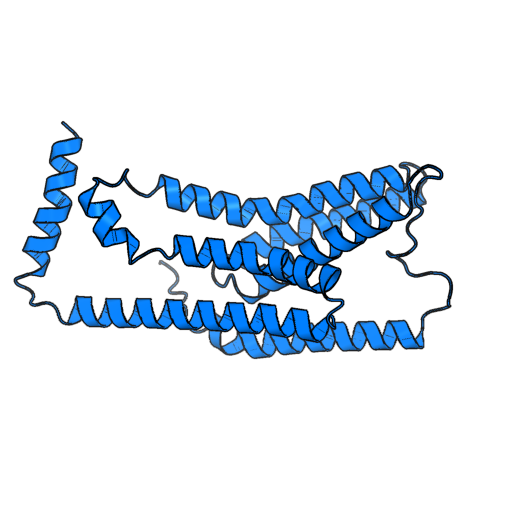ATOM 772 C C . SER A 1 96 ? -0.125 0.846 17.546 1.00 95.00 96 SER A C 1
ATOM 774 O O . SER A 1 96 ? -0.997 1.131 18.373 1.00 95.00 96 SER A O 1
ATOM 776 N N . THR A 1 97 ? 0.778 -0.119 17.766 1.00 94.62 97 THR A N 1
ATOM 777 C CA . THR A 1 97 ? 0.813 -0.893 19.016 1.00 94.62 97 THR A CA 1
ATOM 778 C C . THR A 1 97 ? 1.213 -0.012 20.194 1.00 94.62 97 THR A C 1
ATOM 780 O O . THR A 1 97 ? 0.535 -0.043 21.222 1.00 94.62 97 THR A O 1
ATOM 783 N N . PHE A 1 98 ? 2.223 0.849 20.032 1.00 96.81 98 PHE A N 1
ATOM 784 C CA . PHE A 1 98 ? 2.611 1.831 21.044 1.00 96.81 98 PHE A CA 1
ATOM 785 C C . PHE A 1 98 ? 1.453 2.770 21.409 1.00 96.81 98 PHE A C 1
ATOM 787 O O . PHE A 1 98 ? 1.076 2.861 22.579 1.00 96.81 98 PHE A O 1
ATOM 794 N N . LEU A 1 99 ? 0.812 3.399 20.421 1.00 95.94 99 LEU A N 1
ATOM 795 C CA . LEU A 1 99 ? -0.334 4.283 20.640 1.00 95.94 99 LEU A CA 1
ATOM 796 C C . LEU A 1 99 ? -1.483 3.542 21.340 1.00 95.94 99 LEU A C 1
ATOM 798 O O . LEU A 1 99 ? -2.159 4.114 22.194 1.00 95.94 99 LEU A O 1
ATOM 802 N N . MET A 1 100 ? -1.704 2.263 21.021 1.00 94.62 100 MET A N 1
ATOM 803 C CA . MET A 1 100 ? -2.730 1.463 21.690 1.00 94.62 100 MET A CA 1
ATOM 804 C C . MET A 1 100 ? -2.433 1.294 23.187 1.00 94.62 100 MET A C 1
ATOM 806 O O . MET A 1 100 ? -3.357 1.332 24.002 1.00 94.62 100 MET A O 1
ATOM 810 N N . THR A 1 101 ? -1.160 1.161 23.577 1.00 95.38 101 THR A N 1
ATOM 811 C CA . THR A 1 101 ? -0.784 1.135 25.001 1.00 95.38 101 THR A CA 1
ATOM 812 C C . THR A 1 101 ? -1.043 2.470 25.694 1.00 95.38 101 THR A C 1
ATOM 814 O O . THR A 1 101 ? -1.525 2.471 26.825 1.00 95.38 101 THR A O 1
ATOM 817 N N . LEU A 1 102 ? -0.807 3.599 25.015 1.00 96.69 102 LEU A N 1
ATOM 818 C CA . LEU A 1 102 ? -1.092 4.928 25.561 1.00 96.69 102 LEU A CA 1
ATOM 819 C C . LEU A 1 102 ? -2.590 5.135 25.799 1.00 96.69 102 LEU A C 1
ATOM 821 O O . LEU A 1 102 ? -2.968 5.647 26.850 1.00 96.69 102 LEU A O 1
ATOM 825 N N . VAL A 1 103 ? -3.442 4.681 24.872 1.00 95.44 103 VAL A N 1
ATOM 826 C CA . VAL A 1 103 ? -4.905 4.714 25.052 1.00 95.44 103 VAL A CA 1
ATOM 827 C C . VAL A 1 103 ? -5.330 3.863 26.246 1.00 95.44 103 VAL A C 1
ATOM 829 O O . VAL A 1 103 ? -6.107 4.324 27.072 1.00 95.44 103 VAL A O 1
ATOM 832 N N . ARG A 1 104 ? -4.787 2.647 26.402 1.00 94.00 104 ARG A N 1
ATOM 833 C CA . ARG A 1 104 ? -5.099 1.778 27.556 1.00 94.00 104 ARG A CA 1
ATOM 834 C C . ARG A 1 104 ? -4.655 2.369 28.892 1.00 94.00 104 ARG A C 1
ATOM 836 O O . ARG A 1 104 ? -5.300 2.126 29.905 1.00 94.00 104 ARG A O 1
ATOM 843 N N . LYS A 1 105 ? -3.566 3.138 28.893 1.00 96.12 105 LYS A N 1
ATOM 844 C CA . LYS A 1 105 ? -3.088 3.886 30.063 1.00 96.12 105 LYS A CA 1
ATOM 845 C C . LYS A 1 105 ? -3.812 5.224 30.258 1.00 96.12 105 LYS A C 1
ATOM 847 O O . LYS A 1 105 ? -3.427 5.977 31.144 1.00 96.12 105 LYS A O 1
ATOM 852 N N . ASN A 1 106 ? -4.828 5.529 29.443 1.00 96.06 106 ASN A N 1
ATOM 853 C CA . ASN A 1 106 ? -5.547 6.805 29.430 1.00 96.06 106 ASN A CA 1
ATOM 854 C C . ASN A 1 106 ? -4.625 8.035 29.280 1.00 96.06 106 ASN A C 1
ATOM 856 O O . ASN A 1 106 ? -4.963 9.122 29.735 1.00 96.06 106 ASN A O 1
ATOM 860 N N . LEU A 1 107 ? -3.463 7.874 28.634 1.00 97.50 107 LEU A N 1
ATOM 861 C CA . LEU A 1 107 ? -2.515 8.967 28.381 1.00 97.50 107 LEU A CA 1
ATOM 862 C C . LEU A 1 107 ? -2.884 9.776 27.132 1.00 97.50 107 LEU A C 1
ATOM 864 O O . LEU A 1 107 ? -2.551 10.953 27.036 1.00 97.50 107 LEU A O 1
ATOM 868 N N . ILE A 1 108 ? -3.568 9.150 26.170 1.00 97.44 108 ILE A N 1
ATOM 869 C CA . ILE A 1 108 ? -4.102 9.812 24.975 1.00 97.44 108 ILE A CA 1
ATOM 870 C C . ILE A 1 108 ? -5.549 9.376 24.738 1.00 97.44 108 ILE A C 1
ATOM 872 O O . ILE A 1 108 ? -5.943 8.264 25.092 1.00 97.44 108 ILE A O 1
ATOM 876 N N . SER A 1 109 ? -6.333 10.234 24.087 1.00 95.94 109 SER A N 1
ATOM 877 C CA . SER A 1 109 ? -7.690 9.884 23.661 1.00 95.94 109 SER A CA 1
ATOM 878 C C . SER A 1 109 ? -7.677 8.911 22.473 1.00 95.94 109 SER A C 1
ATOM 880 O O . SER A 1 109 ? -6.730 8.885 21.681 1.00 95.94 109 SER A O 1
ATOM 882 N N . GLY A 1 110 ? -8.760 8.153 22.285 1.00 94.44 110 GLY A N 1
ATOM 883 C CA . GLY A 1 110 ? -8.915 7.304 21.099 1.00 94.44 110 GLY A CA 1
ATOM 884 C C . GLY A 1 110 ? -8.948 8.100 19.785 1.00 94.44 110 GLY A C 1
ATOM 885 O O . GLY A 1 110 ? -8.401 7.663 18.776 1.00 94.44 110 GLY A O 1
ATOM 886 N N . THR A 1 111 ? -9.460 9.335 19.798 1.00 95.44 111 THR A N 1
ATOM 887 C CA . THR A 1 111 ? -9.365 10.239 18.640 1.00 95.44 111 THR A CA 1
ATOM 888 C C . THR A 1 111 ? -7.910 10.576 18.308 1.00 95.44 111 THR A C 1
ATOM 890 O O . THR A 1 111 ? -7.516 10.508 17.145 1.00 95.44 111 THR A O 1
ATOM 893 N N . SER A 1 112 ? -7.089 10.888 19.317 1.00 96.19 112 SER A N 1
ATOM 894 C CA . SER A 1 112 ? -5.656 11.153 19.130 1.00 96.19 112 SER A CA 1
ATOM 895 C C . SER A 1 112 ? -4.937 9.935 18.547 1.00 96.19 112 SER A C 1
ATOM 897 O O . SER A 1 112 ? -4.109 10.090 17.654 1.00 96.19 112 SER A O 1
ATOM 899 N N . TRP A 1 113 ? -5.296 8.725 18.990 1.00 96.62 113 TRP A N 1
ATOM 900 C CA . TRP A 1 113 ? -4.794 7.478 18.405 1.00 96.62 113 TRP A CA 1
ATOM 901 C C . TRP A 1 113 ? -5.086 7.393 16.904 1.00 96.62 113 TRP A C 1
ATOM 903 O O . TRP A 1 113 ? -4.170 7.149 16.122 1.00 96.62 113 TRP A O 1
ATOM 913 N N . HIS A 1 114 ? -6.330 7.663 16.490 1.00 95.25 114 HIS A N 1
ATOM 914 C CA . HIS A 1 114 ? -6.719 7.622 15.079 1.00 95.25 114 HIS A CA 1
ATOM 915 C C . HIS A 1 114 ? -5.944 8.622 14.218 1.00 95.25 114 HIS A C 1
ATOM 917 O O . HIS A 1 114 ? -5.559 8.274 13.101 1.00 95.25 114 HIS A O 1
ATOM 923 N N . VAL A 1 115 ? -5.706 9.834 14.731 1.00 95.94 115 VAL A N 1
ATOM 924 C CA . VAL A 1 115 ? -4.942 10.883 14.035 1.00 95.94 115 VAL A CA 1
ATOM 925 C C . VAL A 1 115 ? -3.486 10.462 13.860 1.00 95.94 115 VAL A C 1
ATOM 927 O O . VAL A 1 115 ? -2.996 10.433 12.734 1.00 95.94 115 VAL A O 1
ATOM 930 N N . TRP A 1 116 ? -2.806 10.077 14.943 1.00 97.31 116 TRP A N 1
ATOM 931 C CA . TRP A 1 116 ? -1.399 9.673 14.879 1.00 97.31 116 TRP A CA 1
ATOM 932 C C . TRP A 1 116 ? -1.187 8.424 14.027 1.00 97.31 116 TRP A C 1
ATOM 934 O O . TRP A 1 116 ? -0.220 8.353 13.270 1.00 97.31 116 TRP A O 1
ATOM 944 N N . TYR A 1 117 ? -2.110 7.465 14.099 1.00 96.44 117 TYR A N 1
ATOM 945 C CA . TYR A 1 117 ? -2.053 6.274 13.262 1.00 96.44 117 TYR A CA 1
ATOM 946 C C . TYR A 1 117 ? -2.330 6.582 11.783 1.00 96.44 117 TYR A C 1
ATOM 948 O O . TYR A 1 117 ? -1.659 6.049 10.903 1.00 96.44 117 TYR A O 1
ATOM 956 N N . ALA A 1 118 ? -3.276 7.476 11.478 1.00 94.75 118 ALA A N 1
ATOM 957 C CA . ALA A 1 118 ? -3.515 7.901 10.100 1.00 94.75 118 ALA A CA 1
ATOM 958 C C . ALA A 1 118 ? -2.289 8.615 9.508 1.00 94.75 118 ALA A C 1
ATOM 960 O O . ALA A 1 118 ? -1.894 8.319 8.383 1.00 94.75 118 ALA A O 1
ATOM 961 N N . LEU A 1 119 ? -1.655 9.503 10.280 1.00 94.50 119 LEU A N 1
ATOM 962 C CA . LEU A 1 119 ? -0.440 10.200 9.858 1.00 94.50 119 LEU A CA 1
ATOM 963 C C . LEU A 1 119 ? 0.719 9.231 9.605 1.00 94.50 119 LEU A C 1
ATOM 965 O O . LEU A 1 119 ? 1.418 9.374 8.602 1.00 94.50 119 LEU A O 1
ATOM 969 N N . SER A 1 120 ? 0.905 8.221 10.461 1.00 96.12 120 SER A N 1
ATOM 970 C CA . SER A 1 120 ? 1.973 7.241 10.255 1.00 96.12 120 SER A CA 1
ATOM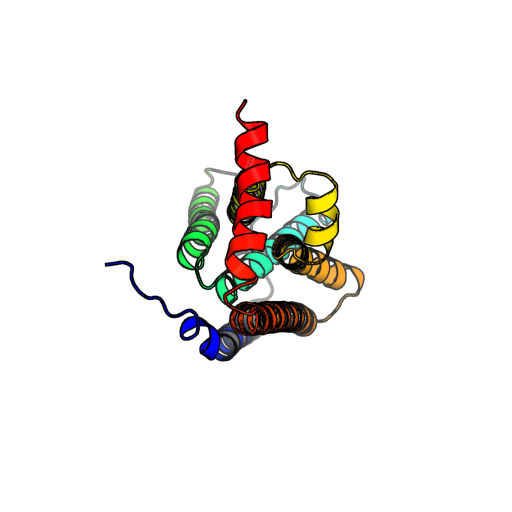 971 C C . SER A 1 120 ? 1.726 6.337 9.056 1.00 96.12 120 SER A C 1
ATOM 973 O O . SER A 1 120 ? 2.669 6.020 8.346 1.00 96.12 120 SER A O 1
ATOM 975 N N . LEU A 1 121 ? 0.479 5.970 8.751 1.00 92.94 121 LEU A N 1
ATOM 976 C CA . LEU A 1 121 ? 0.172 5.250 7.510 1.00 92.94 121 LEU A CA 1
ATOM 977 C C . LEU A 1 121 ? 0.520 6.072 6.260 1.00 92.94 121 LEU A C 1
ATOM 979 O O . LEU A 1 121 ? 0.908 5.502 5.241 1.00 92.94 121 LEU A O 1
ATOM 983 N N . GLY A 1 122 ? 0.450 7.403 6.347 1.00 89.19 122 GLY A N 1
ATOM 984 C CA . GLY A 1 122 ? 0.893 8.310 5.291 1.00 89.19 122 GLY A CA 1
ATOM 985 C C . GLY A 1 122 ? 2.375 8.160 4.927 1.00 89.19 122 GLY A C 1
ATOM 986 O O . GLY A 1 122 ? 2.741 8.373 3.770 1.00 89.19 122 GLY A O 1
ATOM 987 N N . SER A 1 123 ? 3.232 7.729 5.863 1.00 88.94 123 SER A N 1
ATOM 988 C CA . SER A 1 123 ? 4.669 7.570 5.598 1.00 88.94 123 SER A CA 1
ATOM 989 C C . SER A 1 123 ? 4.969 6.478 4.570 1.00 88.94 123 SER A C 1
ATOM 991 O O . SER A 1 123 ? 5.993 6.550 3.894 1.00 88.94 123 SER A O 1
ATOM 993 N N . VAL A 1 124 ? 4.071 5.500 4.394 1.00 87.38 124 VAL A N 1
ATOM 994 C CA . VAL A 1 124 ? 4.226 4.414 3.410 1.00 87.38 124 VAL A CA 1
ATOM 995 C C . VAL A 1 124 ? 4.291 4.962 1.978 1.00 87.38 124 VAL A C 1
ATOM 997 O O . VAL A 1 124 ? 4.984 4.403 1.131 1.00 87.38 124 VAL A O 1
ATOM 1000 N N . PHE A 1 125 ? 3.642 6.097 1.707 1.00 83.69 125 PHE A N 1
ATOM 1001 C CA . PHE A 1 125 ? 3.673 6.738 0.390 1.00 83.69 125 PHE A CA 1
ATOM 1002 C C . PHE A 1 125 ? 4.960 7.533 0.134 1.00 83.69 125 PHE A C 1
ATOM 1004 O O . PHE A 1 125 ? 5.294 7.800 -1.018 1.00 83.69 125 PHE A O 1
ATOM 1011 N N . MET A 1 126 ? 5.721 7.887 1.174 1.00 84.50 126 MET A N 1
ATOM 1012 C CA . MET A 1 126 ? 6.908 8.736 1.025 1.00 84.50 126 MET A CA 1
ATOM 1013 C C . MET A 1 126 ? 8.049 8.030 0.290 1.00 84.50 126 MET A C 1
ATOM 1015 O O . MET A 1 126 ? 8.755 8.675 -0.482 1.00 84.50 126 MET A O 1
ATOM 1019 N N . ILE A 1 127 ? 8.209 6.712 0.460 1.00 80.69 127 ILE A N 1
ATOM 1020 C CA . ILE A 1 127 ? 9.232 5.937 -0.261 1.00 80.69 127 ILE A CA 1
ATOM 1021 C C . ILE A 1 127 ? 9.029 6.001 -1.778 1.00 80.69 127 ILE A C 1
ATOM 1023 O O . ILE A 1 127 ? 9.923 6.517 -2.455 1.00 80.69 127 ILE A O 1
ATOM 1027 N N . PRO A 1 128 ? 7.897 5.538 -2.339 1.00 74.94 128 PRO A N 1
ATOM 1028 C CA . PRO A 1 128 ? 7.721 5.523 -3.786 1.00 74.94 128 PRO A CA 1
ATOM 1029 C C . PRO A 1 128 ? 7.715 6.939 -4.379 1.00 74.94 128 PRO A C 1
ATOM 1031 O O . PRO A 1 128 ? 8.272 7.143 -5.458 1.00 74.94 128 PRO A O 1
ATOM 1034 N N . ILE A 1 129 ? 7.208 7.941 -3.647 1.00 78.75 129 ILE A N 1
ATOM 1035 C CA . ILE A 1 129 ? 7.307 9.355 -4.043 1.00 78.75 129 ILE A CA 1
ATOM 1036 C C . ILE A 1 129 ? 8.772 9.802 -4.106 1.00 78.75 129 ILE A C 1
ATOM 1038 O O . ILE A 1 129 ? 9.209 10.337 -5.122 1.00 78.75 129 ILE A O 1
ATOM 1042 N N . SER A 1 130 ? 9.560 9.558 -3.055 1.00 81.12 130 SER A N 1
ATOM 1043 C CA . SER A 1 130 ? 10.972 9.956 -3.015 1.00 81.12 130 SER A CA 1
ATOM 1044 C C . SER A 1 130 ? 11.801 9.267 -4.102 1.00 81.12 130 SER A C 1
ATOM 1046 O O . SER A 1 130 ? 12.668 9.894 -4.711 1.00 81.12 130 SER A O 1
ATOM 1048 N N . HIS A 1 131 ? 11.502 8.000 -4.397 1.00 78.50 131 HIS A N 1
ATOM 1049 C CA . HIS A 1 131 ? 12.134 7.248 -5.471 1.00 78.50 131 HIS A CA 1
ATOM 1050 C C . HIS A 1 131 ? 11.781 7.839 -6.840 1.00 78.50 131 HIS A C 1
ATOM 1052 O O . HIS A 1 131 ? 12.672 8.099 -7.648 1.00 78.50 131 HIS A O 1
ATOM 1058 N N . SER A 1 132 ? 10.501 8.150 -7.056 1.00 75.00 132 SER A N 1
ATOM 1059 C CA . SER A 1 132 ? 10.012 8.800 -8.275 1.00 75.00 132 SER A CA 1
ATOM 1060 C C . SER A 1 132 ? 10.679 10.159 -8.493 1.00 75.00 132 SER A C 1
ATOM 1062 O O . SER A 1 132 ? 11.167 10.432 -9.584 1.00 75.00 132 SER A O 1
ATOM 1064 N N . ILE A 1 133 ? 10.798 10.979 -7.443 1.00 79.00 133 ILE A N 1
ATOM 1065 C CA . ILE A 1 133 ? 11.486 12.278 -7.500 1.00 79.00 133 ILE A CA 1
ATOM 1066 C C . ILE A 1 133 ? 12.973 12.101 -7.831 1.00 79.00 133 ILE A C 1
ATOM 1068 O O . ILE A 1 133 ? 13.501 12.824 -8.671 1.00 79.00 133 ILE A O 1
ATOM 1072 N N . ARG A 1 134 ? 13.664 11.136 -7.209 1.00 76.94 134 ARG A N 1
ATOM 1073 C CA . ARG A 1 134 ? 15.085 10.866 -7.493 1.00 76.94 134 ARG A CA 1
ATOM 1074 C C . ARG A 1 134 ? 15.313 10.422 -8.935 1.00 76.94 134 ARG A C 1
ATOM 1076 O O . ARG A 1 134 ? 16.316 10.817 -9.523 1.00 76.94 134 ARG A O 1
ATOM 1083 N N . ILE A 1 135 ? 14.406 9.623 -9.496 1.00 74.44 135 ILE A N 1
ATOM 1084 C CA . ILE A 1 135 ? 14.442 9.258 -10.917 1.00 74.44 135 ILE A CA 1
ATOM 1085 C C . ILE A 1 135 ? 14.260 10.512 -11.774 1.00 74.44 135 ILE A C 1
ATOM 1087 O O . ILE A 1 135 ? 15.073 10.749 -12.664 1.00 74.44 135 ILE A O 1
ATOM 1091 N N . SER A 1 136 ? 13.269 11.351 -11.463 1.00 74.50 136 SER A N 1
ATOM 1092 C CA . SER A 1 136 ? 13.014 12.594 -12.200 1.00 74.50 136 SER A CA 1
ATOM 1093 C C . SER A 1 136 ? 14.189 13.576 -12.153 1.00 74.50 136 SER A C 1
ATOM 1095 O O . SER A 1 136 ? 14.487 14.197 -13.164 1.00 74.50 136 SER A O 1
ATOM 1097 N N . LEU A 1 137 ? 14.886 13.696 -11.017 1.00 77.88 137 LEU A N 1
ATOM 1098 C CA . LEU A 1 137 ? 16.027 14.610 -10.853 1.00 77.88 137 LEU A CA 1
ATOM 1099 C C . LEU A 1 137 ? 17.325 14.109 -11.501 1.00 77.88 137 LEU A C 1
ATOM 1101 O O . LEU A 1 137 ? 18.178 14.918 -11.850 1.00 77.88 137 LEU A O 1
ATOM 1105 N N . LYS A 1 138 ? 17.506 12.789 -11.648 1.00 73.88 138 LYS A N 1
ATOM 1106 C CA . LYS A 1 138 ? 18.673 12.221 -12.348 1.00 73.88 138 LYS A CA 1
ATOM 1107 C C . LYS A 1 138 ? 18.563 12.326 -13.869 1.00 73.88 138 LYS A C 1
ATOM 1109 O O . LYS A 1 138 ? 19.557 12.112 -14.559 1.00 73.88 138 LYS A O 1
ATOM 1114 N N . LEU A 1 139 ? 17.374 12.611 -14.396 1.00 64.88 139 LEU A N 1
ATOM 1115 C CA . LEU A 1 139 ? 17.172 12.782 -15.826 1.00 64.88 139 LEU A CA 1
ATOM 1116 C C . LEU A 1 139 ? 17.570 14.213 -16.219 1.00 64.88 139 LEU A C 1
ATOM 1118 O O . LEU A 1 139 ? 17.035 15.161 -15.644 1.00 64.88 139 LEU A O 1
ATOM 1122 N N . PRO A 1 140 ? 18.488 14.399 -17.187 1.00 64.06 140 PRO A N 1
ATOM 1123 C CA . PRO A 1 140 ? 18.772 15.730 -17.710 1.00 64.06 140 PRO A CA 1
ATOM 1124 C C . PRO A 1 140 ? 17.480 16.336 -18.284 1.00 64.06 140 PRO A C 1
ATOM 1126 O O . PRO A 1 140 ? 16.660 15.580 -18.828 1.00 64.06 140 PRO A O 1
ATOM 1129 N N . PRO A 1 141 ? 17.276 17.665 -18.177 1.00 61.97 141 PRO A N 1
ATOM 1130 C CA . PRO A 1 141 ? 16.115 18.322 -18.764 1.00 61.97 141 PRO A CA 1
ATOM 1131 C C . PRO A 1 141 ? 16.060 17.947 -20.249 1.00 61.97 141 PRO A C 1
ATOM 1133 O O . PRO A 1 141 ? 17.055 18.122 -20.958 1.00 61.97 141 PRO A O 1
ATOM 1136 N N . PRO A 1 142 ? 14.960 17.345 -20.729 1.00 54.84 142 PRO A N 1
ATOM 1137 C CA . PRO A 1 142 ? 14.940 16.848 -22.086 1.00 54.84 142 PRO A CA 1
ATOM 1138 C C . PRO A 1 142 ? 14.939 18.042 -23.039 1.00 54.84 142 PRO A C 1
ATOM 1140 O O . PRO A 1 142 ? 14.065 18.906 -22.968 1.00 54.84 142 PRO A O 1
ATOM 1143 N N . SER A 1 143 ? 15.885 18.073 -23.976 1.00 67.31 143 SER A N 1
ATOM 1144 C CA . SER A 1 143 ? 15.675 18.836 -25.202 1.00 67.31 143 SER A CA 1
ATOM 1145 C C . SER A 1 143 ? 14.406 18.300 -25.885 1.00 67.31 143 SER A C 1
ATOM 1147 O O . SER A 1 143 ? 14.104 17.107 -25.812 1.00 67.31 143 SER A O 1
ATOM 1149 N N . PHE A 1 144 ? 13.616 19.177 -26.508 1.00 57.84 144 PHE A N 1
ATOM 1150 C CA . PHE A 1 144 ? 12.268 18.876 -27.019 1.00 57.84 144 PHE A CA 1
ATOM 1151 C C . PHE A 1 144 ? 12.198 17.609 -27.902 1.00 57.84 144 PHE A C 1
ATOM 1153 O O . PHE A 1 144 ? 11.274 16.807 -27.777 1.00 57.84 144 PHE A O 1
ATOM 1160 N N . LEU A 1 145 ? 13.228 17.361 -28.719 1.00 57.22 145 LEU A N 1
ATOM 1161 C CA . LEU A 1 145 ? 13.352 16.152 -29.546 1.00 57.22 145 LEU A CA 1
ATOM 1162 C C . LEU A 1 145 ? 13.597 14.877 -28.724 1.00 57.22 145 LEU A C 1
ATOM 1164 O O . LEU A 1 145 ? 13.071 13.814 -29.046 1.00 57.22 145 LEU A O 1
ATOM 1168 N N . HIS A 1 146 ? 14.333 14.985 -27.620 1.00 59.31 146 HIS A N 1
ATOM 1169 C CA . HIS A 1 146 ? 14.582 13.875 -26.708 1.00 59.31 146 HIS A CA 1
ATOM 1170 C C . HIS A 1 146 ? 13.353 13.554 -25.845 1.00 59.31 146 HIS A C 1
ATOM 1172 O O . HIS A 1 146 ? 13.168 12.395 -25.483 1.00 59.31 146 HIS A O 1
ATOM 1178 N N . ALA A 1 147 ? 12.495 14.541 -25.549 1.00 56.72 147 ALA A N 1
ATOM 1179 C CA . ALA A 1 147 ? 11.198 14.328 -24.896 1.00 56.72 147 ALA A CA 1
ATOM 1180 C C . ALA A 1 147 ? 10.218 13.569 -25.803 1.00 56.72 147 ALA A C 1
ATOM 1182 O O . ALA A 1 147 ? 9.509 12.686 -25.330 1.00 56.72 147 ALA A O 1
ATOM 1183 N N . LEU A 1 148 ? 10.210 13.878 -27.104 1.00 54.06 148 LEU A N 1
ATOM 1184 C CA . LEU A 1 148 ? 9.330 13.243 -28.088 1.00 54.06 148 LEU A CA 1
ATOM 1185 C C . LEU A 1 148 ? 9.719 11.782 -28.347 1.00 54.06 148 LEU A C 1
ATOM 1187 O O . LEU A 1 148 ? 8.856 10.911 -28.281 1.00 54.06 148 LEU A O 1
ATOM 1191 N N . VAL A 1 149 ? 11.012 11.487 -28.521 1.00 61.41 149 VAL A N 1
ATOM 1192 C CA . VAL A 1 149 ? 11.501 10.102 -28.675 1.00 61.41 149 VAL A CA 1
ATOM 1193 C C . VAL A 1 149 ? 11.364 9.305 -27.369 1.00 61.41 149 VAL A C 1
ATOM 1195 O O . VAL A 1 149 ? 11.006 8.131 -27.393 1.00 61.41 149 VAL A O 1
ATOM 1198 N N . ARG A 1 150 ? 11.565 9.945 -26.209 1.00 54.66 150 ARG A N 1
ATOM 1199 C CA . ARG A 1 150 ? 11.419 9.309 -24.887 1.00 54.66 150 ARG A CA 1
ATOM 1200 C C . ARG A 1 150 ? 9.963 9.206 -24.413 1.00 54.66 150 ARG A C 1
ATOM 1202 O O . ARG A 1 150 ? 9.696 8.467 -23.474 1.00 54.66 150 ARG A O 1
ATOM 1209 N N . SER A 1 151 ? 9.006 9.876 -25.061 1.00 49.91 151 SER A N 1
ATOM 1210 C CA . SER A 1 151 ? 7.575 9.767 -24.717 1.00 49.91 151 SER A CA 1
ATOM 1211 C C . SER A 1 151 ? 7.029 8.341 -24.888 1.00 49.91 151 SER A C 1
ATOM 1213 O O . SER A 1 151 ? 6.076 7.963 -24.211 1.00 49.91 151 SER A O 1
ATOM 1215 N N . HIS A 1 152 ? 7.698 7.527 -25.711 1.00 51.69 152 HIS A N 1
ATOM 1216 C CA . HIS A 1 152 ? 7.402 6.108 -25.908 1.00 51.69 152 HIS A CA 1
ATOM 1217 C C . HIS A 1 152 ? 8.141 5.172 -24.925 1.00 51.69 152 HIS A C 1
ATOM 1219 O O . HIS A 1 152 ? 7.878 3.972 -24.899 1.00 51.69 152 HIS A O 1
ATOM 1225 N N . GLU A 1 153 ? 9.039 5.708 -24.088 1.00 57.44 153 GLU A N 1
ATOM 1226 C CA . GLU A 1 153 ? 9.887 4.972 -23.146 1.00 57.44 153 GLU A CA 1
ATOM 1227 C C . GLU A 1 153 ? 9.801 5.588 -21.741 1.00 57.44 153 GLU A C 1
ATOM 1229 O O . GLU A 1 153 ? 10.685 6.343 -21.330 1.00 57.44 153 GLU A O 1
ATOM 1234 N N . THR A 1 154 ? 8.768 5.292 -20.949 1.00 54.69 154 THR A N 1
ATOM 1235 C CA . THR A 1 154 ? 8.823 5.688 -19.532 1.00 54.69 154 THR A CA 1
ATOM 1236 C C . THR A 1 154 ? 8.460 4.548 -18.584 1.00 54.69 154 THR A C 1
ATOM 1238 O O . THR A 1 154 ? 7.286 4.348 -18.268 1.00 54.69 154 THR A O 1
ATOM 1241 N N . PRO A 1 155 ? 9.471 3.864 -18.006 1.00 61.78 155 PRO A N 1
ATOM 1242 C CA . PRO A 1 155 ? 9.308 3.166 -16.726 1.00 61.78 155 PRO A CA 1
ATOM 1243 C C . PRO A 1 155 ? 8.611 4.053 -15.677 1.00 61.78 155 PRO A C 1
ATOM 1245 O O . PRO A 1 155 ? 7.831 3.566 -14.870 1.00 61.78 155 PRO A O 1
ATOM 1248 N N . PHE A 1 156 ? 8.785 5.379 -15.753 1.00 67.00 156 PHE A N 1
ATOM 1249 C CA . PHE A 1 156 ? 8.092 6.337 -14.892 1.00 67.00 156 PHE A CA 1
ATOM 1250 C C . PHE A 1 156 ? 6.558 6.293 -15.007 1.00 67.00 156 PHE A C 1
ATOM 1252 O O . PHE A 1 156 ? 5.887 6.255 -13.979 1.00 67.00 156 PHE A O 1
ATOM 1259 N N . ALA A 1 157 ? 5.978 6.268 -16.216 1.00 67.44 157 ALA A N 1
ATOM 1260 C CA . ALA A 1 157 ? 4.522 6.198 -16.362 1.00 67.44 157 ALA A CA 1
ATOM 1261 C C . ALA A 1 157 ? 3.971 4.877 -15.810 1.00 67.44 157 ALA A C 1
ATOM 1263 O O . ALA A 1 157 ? 2.940 4.877 -15.140 1.00 67.44 157 ALA A O 1
ATOM 1264 N N . CYS A 1 158 ? 4.689 3.770 -16.022 1.00 67.88 158 CYS A N 1
ATOM 1265 C CA . CYS A 1 158 ? 4.329 2.470 -15.461 1.00 67.88 158 CYS A CA 1
ATOM 1266 C C . CYS A 1 158 ? 4.344 2.501 -13.922 1.00 67.88 158 CYS A C 1
ATOM 1268 O O . CYS A 1 158 ? 3.374 2.085 -13.293 1.00 67.88 158 CYS A O 1
ATOM 1270 N N . GLU A 1 159 ? 5.383 3.076 -13.309 1.00 69.81 159 GLU A N 1
ATOM 1271 C CA . GLU A 1 159 ? 5.475 3.261 -11.852 1.00 69.81 159 GLU A CA 1
ATOM 1272 C C . GLU A 1 159 ? 4.365 4.164 -11.296 1.00 69.81 159 GLU A C 1
ATOM 1274 O O . GLU A 1 159 ? 3.759 3.854 -10.268 1.00 69.81 159 GLU A O 1
ATOM 1279 N N . VAL A 1 160 ? 4.018 5.246 -11.995 1.00 71.31 160 VAL A N 1
ATOM 1280 C CA . VAL A 1 160 ? 2.897 6.111 -11.604 1.00 71.31 160 VAL A CA 1
ATOM 1281 C C . VAL A 1 160 ? 1.562 5.372 -11.699 1.00 71.31 160 VAL A C 1
ATOM 1283 O O . VAL A 1 160 ? 0.767 5.429 -10.761 1.00 71.31 160 VAL A O 1
ATOM 1286 N N . ILE A 1 161 ? 1.320 4.625 -12.779 1.00 76.81 161 ILE A N 1
ATOM 1287 C CA . ILE A 1 161 ? 0.106 3.811 -12.939 1.00 76.81 161 ILE A CA 1
ATOM 1288 C C . ILE A 1 161 ? 0.013 2.770 -11.818 1.00 76.81 161 ILE A C 1
ATOM 1290 O O . ILE A 1 161 ? -1.038 2.633 -11.192 1.00 76.81 161 ILE A O 1
ATOM 1294 N N . LYS A 1 162 ? 1.120 2.090 -11.504 1.00 73.19 162 LYS A N 1
ATOM 1295 C CA . LYS A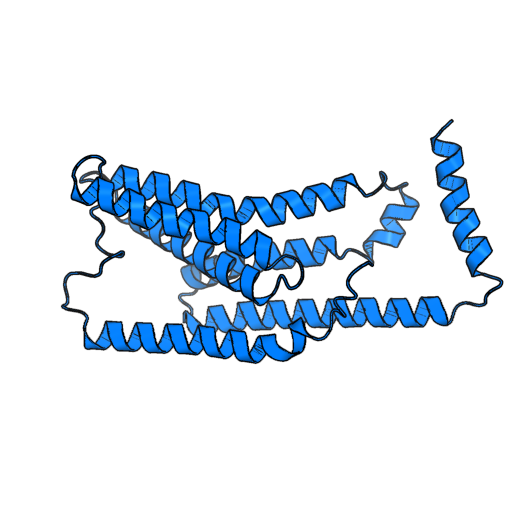 1 162 ? 1.231 1.140 -10.389 1.00 73.19 162 LYS A CA 1
ATOM 1296 C C . LYS A 1 162 ? 0.885 1.791 -9.044 1.00 73.19 162 LYS A C 1
ATOM 1298 O O . LYS A 1 162 ? 0.113 1.218 -8.273 1.00 73.19 162 LYS A O 1
ATOM 1303 N N . MET A 1 163 ? 1.391 2.999 -8.779 1.00 71.12 163 MET A N 1
ATOM 1304 C CA . MET A 1 163 ? 1.070 3.761 -7.564 1.00 71.12 163 MET A CA 1
ATOM 1305 C C . MET A 1 163 ? -0.412 4.149 -7.481 1.00 71.12 163 MET A C 1
ATOM 1307 O O . MET A 1 163 ? -0.992 4.115 -6.396 1.00 71.12 163 MET A O 1
ATOM 1311 N N . LEU A 1 164 ? -1.035 4.499 -8.609 1.00 79.12 164 LEU A N 1
ATOM 1312 C CA . LEU A 1 164 ? -2.437 4.926 -8.676 1.00 79.12 164 LEU A CA 1
ATOM 1313 C C . LEU A 1 164 ? -3.433 3.758 -8.656 1.00 79.12 164 LEU A C 1
ATOM 1315 O O . LEU A 1 164 ? -4.582 3.940 -8.247 1.00 79.12 164 LEU A O 1
ATOM 1319 N N . LEU A 1 165 ? -2.999 2.557 -9.040 1.00 78.94 165 LEU A N 1
ATOM 1320 C CA . LEU A 1 165 ? -3.853 1.376 -9.155 1.00 78.94 165 LEU A CA 1
ATOM 1321 C C . LEU A 1 165 ? -4.476 0.954 -7.815 1.00 78.94 165 LEU A C 1
ATOM 1323 O O . LEU A 1 165 ? -5.665 0.645 -7.756 1.00 78.94 165 LEU A O 1
ATOM 1327 N N . ALA A 1 166 ? -3.704 0.964 -6.726 1.00 69.94 166 ALA A N 1
ATOM 1328 C CA . ALA A 1 166 ? -4.202 0.582 -5.402 1.00 69.94 166 ALA A CA 1
ATOM 1329 C C . ALA A 1 166 ? -5.235 1.585 -4.830 1.00 69.94 166 ALA A C 1
ATOM 1331 O O . ALA A 1 166 ? -6.316 1.143 -4.427 1.00 69.94 166 ALA A O 1
ATOM 1332 N N . PRO A 1 167 ? -4.995 2.915 -4.843 1.00 71.69 167 PRO A N 1
ATOM 1333 C CA . PRO A 1 167 ? -6.022 3.910 -4.530 1.00 71.69 167 PRO A CA 1
ATOM 1334 C C . PRO A 1 167 ? -7.275 3.776 -5.403 1.00 71.69 167 PRO A C 1
ATOM 1336 O O . PRO A 1 167 ? -8.392 3.797 -4.878 1.00 71.69 167 PRO A O 1
ATOM 1339 N N . LEU A 1 168 ? -7.101 3.583 -6.716 1.00 79.88 168 LEU A N 1
ATOM 1340 C CA . LEU A 1 168 ? -8.205 3.411 -7.661 1.00 79.88 168 LEU A CA 1
ATOM 1341 C C . LEU A 1 168 ? -9.050 2.184 -7.317 1.00 79.88 168 LEU A C 1
ATOM 1343 O O . LEU A 1 168 ? -10.274 2.260 -7.278 1.00 79.88 168 LEU A O 1
ATOM 1347 N N . ALA A 1 169 ? -8.422 1.056 -7.016 1.00 74.88 169 ALA A N 1
ATOM 1348 C CA . ALA A 1 169 ? -9.140 -0.165 -6.697 1.00 74.88 169 ALA A CA 1
ATOM 1349 C C . ALA A 1 169 ? -9.915 -0.090 -5.386 1.00 74.88 169 ALA A C 1
ATOM 1351 O O . ALA A 1 169 ? -11.022 -0.621 -5.282 1.00 74.88 169 ALA A O 1
ATOM 1352 N N . VAL A 1 170 ? -9.384 0.617 -4.391 1.00 71.56 170 VAL A N 1
ATOM 1353 C CA . VAL A 1 170 ? -10.144 0.864 -3.168 1.00 71.56 170 VAL A CA 1
ATOM 1354 C C . VAL A 1 170 ? -11.304 1.805 -3.456 1.00 71.56 170 VAL A C 1
ATOM 1356 O O . VAL A 1 170 ? -12.414 1.535 -3.009 1.00 71.56 170 VAL A O 1
ATOM 1359 N N . PHE A 1 171 ? -11.103 2.854 -4.254 1.00 79.00 171 PHE A N 1
ATOM 1360 C CA . PHE A 1 171 ? -12.199 3.717 -4.690 1.00 79.00 171 PHE A CA 1
ATOM 1361 C C . PHE A 1 171 ? -13.307 2.918 -5.399 1.00 79.00 171 PHE A C 1
ATOM 1363 O O . PHE A 1 171 ? -14.480 3.035 -5.029 1.00 79.00 171 PHE A O 1
ATOM 1370 N N . LEU A 1 172 ? -12.937 2.036 -6.336 1.00 77.06 172 LEU A N 1
ATOM 1371 C CA . LEU A 1 172 ? -13.859 1.125 -7.018 1.00 77.06 172 LEU A CA 1
ATOM 1372 C C . LEU A 1 172 ? -14.589 0.220 -6.020 1.00 77.06 172 LEU A C 1
ATOM 1374 O O . LEU A 1 172 ? -15.810 0.116 -6.085 1.00 77.06 172 LEU A O 1
ATOM 1378 N N . ARG A 1 173 ? -13.892 -0.358 -5.034 1.00 77.00 173 ARG A N 1
ATOM 1379 C CA . ARG A 1 173 ? -14.515 -1.171 -3.974 1.00 77.00 173 ARG A CA 1
ATOM 1380 C C . ARG A 1 173 ? -15.600 -0.411 -3.220 1.00 77.00 173 ARG A C 1
ATOM 1382 O O . ARG A 1 173 ? -16.678 -0.947 -2.981 1.00 77.00 173 ARG A O 1
ATOM 1389 N N . LEU A 1 174 ? -15.321 0.827 -2.822 1.00 74.75 174 LEU A N 1
ATOM 1390 C CA . LEU A 1 174 ? -16.253 1.621 -2.020 1.00 74.75 174 LEU A CA 1
ATOM 1391 C C . LEU A 1 174 ? -17.475 2.054 -2.815 1.00 74.75 174 LEU A C 1
ATOM 1393 O O . LEU A 1 174 ? -18.583 2.044 -2.280 1.00 74.75 174 LEU A O 1
ATOM 1397 N N . LYS A 1 175 ? -17.269 2.460 -4.072 1.00 82.75 175 LYS A N 1
ATOM 1398 C CA . LYS A 1 175 ? -18.348 2.950 -4.931 1.00 82.75 175 LYS A CA 1
ATOM 1399 C C . LYS A 1 175 ? -19.193 1.823 -5.503 1.00 82.75 175 LYS A C 1
ATOM 1401 O O . LYS A 1 175 ? -20.413 1.940 -5.494 1.00 82.75 175 LYS A O 1
ATOM 1406 N N . LEU A 1 176 ? -18.559 0.746 -5.953 1.00 84.25 176 LEU A N 1
ATOM 1407 C CA . LEU A 1 176 ? -19.217 -0.365 -6.641 1.00 84.25 176 LEU A CA 1
ATOM 1408 C C . LEU A 1 176 ? -19.601 -1.518 -5.700 1.00 84.25 176 LEU A C 1
ATOM 1410 O O . LEU A 1 176 ? -20.216 -2.478 -6.147 1.00 84.25 176 LEU A O 1
ATOM 1414 N N . ARG A 1 177 ? -19.256 -1.436 -4.403 1.00 84.25 177 ARG A N 1
ATOM 1415 C CA . ARG A 1 177 ? -19.484 -2.495 -3.396 1.00 84.25 177 ARG A CA 1
ATOM 1416 C C . ARG A 1 177 ? -18.941 -3.867 -3.822 1.00 84.25 177 ARG A C 1
ATOM 1418 O O . ARG A 1 177 ? -19.519 -4.894 -3.480 1.00 84.25 177 ARG A O 1
ATOM 1425 N N . LEU A 1 178 ? -17.834 -3.877 -4.562 1.00 81.56 178 LEU A N 1
ATOM 1426 C CA . LEU A 1 178 ? -17.204 -5.112 -5.022 1.00 81.56 178 LEU A CA 1
ATOM 1427 C C . LEU A 1 178 ? -16.689 -5.940 -3.842 1.00 81.56 178 LEU A C 1
ATOM 1429 O O . LEU A 1 178 ? -16.259 -5.399 -2.815 1.00 81.56 178 LEU A O 1
ATOM 1433 N N . ASP A 1 179 ? -16.696 -7.258 -4.028 1.00 83.69 179 ASP A N 1
ATOM 1434 C CA . ASP A 1 179 ? -16.095 -8.191 -3.086 1.00 83.69 179 ASP A CA 1
ATOM 1435 C C . ASP A 1 179 ? -14.604 -7.868 -2.870 1.00 83.69 179 ASP A C 1
ATOM 1437 O O . ASP A 1 179 ? -13.874 -7.505 -3.797 1.00 83.69 179 ASP A O 1
ATOM 1441 N N . LYS A 1 180 ? -14.146 -7.965 -1.617 1.00 78.25 180 LYS A N 1
ATOM 1442 C CA . LYS A 1 180 ? -12.784 -7.562 -1.242 1.00 78.25 180 LYS A CA 1
ATOM 1443 C C . LYS A 1 180 ? -11.714 -8.434 -1.901 1.00 78.25 180 LYS A C 1
ATOM 1445 O O . LYS A 1 180 ? -10.657 -7.905 -2.242 1.00 78.25 180 LYS A O 1
ATOM 1450 N N . TYR A 1 181 ? -11.985 -9.725 -2.088 1.00 78.00 181 TYR A N 1
ATOM 1451 C CA . TYR A 1 181 ? -11.067 -10.649 -2.739 1.00 78.00 181 TYR A CA 1
ATOM 1452 C C . TYR A 1 181 ? -11.038 -10.379 -4.234 1.00 78.00 181 TYR A C 1
ATOM 1454 O O . TYR A 1 181 ? -9.956 -10.310 -4.800 1.00 78.00 181 TYR A O 1
ATOM 1462 N N . LEU A 1 182 ? -12.192 -10.105 -4.851 1.00 80.44 182 LEU A N 1
ATOM 1463 C CA . LEU A 1 182 ? -12.247 -9.713 -6.260 1.00 80.44 182 LEU A CA 1
ATOM 1464 C C . LEU A 1 182 ? -11.412 -8.453 -6.530 1.00 80.44 182 LEU A C 1
ATOM 1466 O O . LEU A 1 182 ? -10.609 -8.433 -7.457 1.00 80.44 182 LEU A O 1
ATOM 1470 N N . VAL A 1 183 ? -11.556 -7.413 -5.702 1.00 80.25 183 VAL A N 1
ATOM 1471 C CA . VAL A 1 183 ? -10.773 -6.171 -5.837 1.00 80.25 183 VAL A CA 1
ATOM 1472 C C . VAL A 1 183 ? -9.284 -6.441 -5.656 1.00 80.25 183 VAL A C 1
ATOM 1474 O O . VAL A 1 183 ? -8.478 -5.959 -6.448 1.00 80.25 183 VAL A O 1
ATOM 1477 N N . PHE A 1 184 ? -8.917 -7.224 -4.639 1.00 78.88 184 PHE A N 1
ATOM 1478 C CA . PHE A 1 184 ? -7.531 -7.614 -4.401 1.00 78.88 184 PHE A CA 1
ATOM 1479 C C . PHE A 1 184 ? -6.948 -8.360 -5.607 1.00 78.88 184 PHE A C 1
ATOM 1481 O O . PHE A 1 184 ? -5.903 -7.971 -6.119 1.00 78.88 184 PHE A O 1
ATOM 1488 N N . THR A 1 185 ? -7.666 -9.358 -6.127 1.00 78.94 185 THR A N 1
ATOM 1489 C CA . THR A 1 185 ? -7.277 -10.113 -7.319 1.00 78.94 185 THR A CA 1
ATOM 1490 C C . THR A 1 185 ? -7.129 -9.204 -8.534 1.00 78.94 185 THR A C 1
ATOM 1492 O O . THR A 1 185 ? -6.110 -9.291 -9.209 1.00 78.94 185 THR A O 1
ATOM 1495 N N . ILE A 1 186 ? -8.080 -8.300 -8.799 1.00 83.00 186 ILE A N 1
ATOM 1496 C CA . ILE A 1 186 ? -7.997 -7.357 -9.926 1.00 83.00 186 ILE A CA 1
ATOM 1497 C C . ILE A 1 186 ? -6.746 -6.486 -9.805 1.00 83.00 186 ILE A C 1
ATOM 1499 O O . ILE A 1 186 ? -6.007 -6.365 -10.780 1.00 83.00 186 ILE A O 1
ATOM 1503 N N . VAL A 1 187 ? -6.476 -5.912 -8.628 1.00 80.12 187 VAL A N 1
ATOM 1504 C CA . VAL A 1 187 ? -5.272 -5.097 -8.388 1.00 80.12 187 VAL A CA 1
ATOM 1505 C C . VAL A 1 187 ? -4.020 -5.902 -8.635 1.00 80.12 187 VAL A C 1
ATOM 1507 O O . VAL A 1 187 ? -3.159 -5.470 -9.397 1.00 80.12 187 VAL A O 1
ATOM 1510 N N . THR A 1 188 ? -3.910 -7.070 -8.005 1.00 75.06 188 THR A N 1
ATOM 1511 C CA . THR A 1 188 ? -2.697 -7.865 -8.109 1.00 75.06 188 THR A CA 1
ATOM 1512 C C . THR A 1 188 ? -2.472 -8.345 -9.535 1.00 75.06 188 THR A C 1
ATOM 1514 O O . THR A 1 188 ? -1.367 -8.199 -10.044 1.00 75.06 188 THR A O 1
ATOM 1517 N N . VAL A 1 189 ? -3.504 -8.854 -10.210 1.00 81.06 189 VAL A N 1
ATOM 1518 C CA . VAL A 1 189 ? -3.404 -9.313 -11.602 1.00 81.06 189 VAL A CA 1
ATOM 1519 C C . VAL A 1 189 ? -3.050 -8.154 -12.528 1.00 81.06 189 VAL A C 1
ATOM 1521 O O . VAL A 1 189 ? -2.141 -8.292 -13.340 1.00 81.06 189 VAL A O 1
ATOM 1524 N N . SER A 1 190 ? -3.693 -6.994 -12.377 1.00 81.00 190 SER A N 1
ATOM 1525 C CA . SER A 1 190 ? -3.392 -5.806 -13.189 1.00 81.00 190 SER A CA 1
ATOM 1526 C C . SER A 1 190 ? -1.941 -5.360 -13.001 1.00 81.00 190 SER A C 1
ATOM 1528 O O . SER A 1 190 ? -1.247 -5.063 -13.969 1.00 81.00 190 SER A O 1
ATOM 1530 N N . PHE A 1 191 ? -1.437 -5.386 -11.766 1.00 75.62 191 PHE A N 1
ATOM 1531 C CA . PHE A 1 191 ? -0.044 -5.060 -11.474 1.00 75.62 191 PHE A CA 1
ATOM 1532 C C . PHE A 1 191 ? 0.928 -6.098 -12.052 1.00 75.62 191 PHE A C 1
ATOM 1534 O O . PHE A 1 191 ? 1.971 -5.738 -12.602 1.00 75.62 191 PHE A O 1
ATOM 1541 N N . VAL A 1 192 ? 0.587 -7.387 -11.973 1.00 77.38 192 VAL A N 1
ATOM 1542 C CA . VAL A 1 192 ? 1.373 -8.469 -12.582 1.00 77.38 192 VAL A CA 1
ATOM 1543 C C . VAL A 1 192 ? 1.448 -8.279 -14.092 1.00 77.38 192 VAL A C 1
ATOM 1545 O O . VAL A 1 192 ? 2.544 -8.327 -14.640 1.00 77.38 192 VAL A O 1
ATOM 1548 N N . ILE A 1 193 ? 0.324 -7.995 -14.753 1.00 83.12 193 ILE A N 1
ATOM 1549 C CA . ILE A 1 193 ? 0.278 -7.719 -16.194 1.00 83.12 193 ILE A CA 1
ATOM 1550 C C . ILE A 1 193 ? 1.179 -6.531 -16.539 1.00 83.12 193 ILE A C 1
ATOM 1552 O O . ILE A 1 193 ? 2.007 -6.649 -17.437 1.00 83.12 193 ILE A O 1
ATOM 1556 N N . LEU A 1 194 ? 1.091 -5.423 -15.794 1.00 80.81 194 LEU A N 1
ATOM 1557 C CA . LEU A 1 194 ? 1.956 -4.255 -16.000 1.00 80.81 194 LEU A CA 1
ATOM 1558 C C . LEU A 1 194 ? 3.443 -4.598 -15.830 1.00 80.81 194 LEU A C 1
ATOM 1560 O O . LEU A 1 194 ? 4.274 -4.169 -16.625 1.00 80.81 194 LEU A O 1
ATOM 1564 N N . THR A 1 195 ? 3.778 -5.415 -14.831 1.00 75.56 195 THR A N 1
ATOM 1565 C CA . THR A 1 195 ? 5.156 -5.874 -14.588 1.00 75.56 195 THR A CA 1
ATOM 1566 C C . THR A 1 195 ? 5.667 -6.790 -15.705 1.00 75.56 195 THR A C 1
ATOM 1568 O O . THR A 1 195 ? 6.828 -6.700 -16.100 1.00 75.56 195 THR A O 1
ATOM 1571 N N . LEU A 1 196 ? 4.824 -7.689 -16.218 1.00 81.38 196 LEU A N 1
ATOM 1572 C CA . LEU A 1 196 ? 5.175 -8.572 -17.334 1.00 81.38 196 LEU A CA 1
ATOM 1573 C C . LEU A 1 196 ? 5.358 -7.782 -18.632 1.00 81.38 196 LEU A C 1
ATOM 1575 O O . LEU A 1 196 ? 6.305 -8.030 -19.372 1.00 81.38 196 LEU A O 1
ATOM 1579 N N . PHE A 1 197 ? 4.495 -6.798 -18.872 1.00 83.31 197 PHE A N 1
ATOM 1580 C CA . PHE A 1 197 ? 4.586 -5.913 -20.025 1.00 83.31 197 PHE A CA 1
ATOM 1581 C C . PHE A 1 197 ? 5.878 -5.083 -20.015 1.00 83.31 197 PHE A C 1
ATOM 1583 O O . PHE A 1 197 ? 6.573 -4.998 -21.024 1.00 83.31 197 PHE A O 1
ATOM 1590 N N . GLU A 1 198 ? 6.260 -4.536 -18.858 1.00 79.69 198 GLU A N 1
ATOM 1591 C CA . GLU A 1 198 ? 7.527 -3.813 -18.690 1.00 79.69 198 GLU A CA 1
ATOM 1592 C C . GLU A 1 198 ? 8.754 -4.698 -18.967 1.00 79.69 198 GLU A C 1
ATOM 1594 O O . GLU A 1 198 ? 9.729 -4.254 -19.583 1.00 79.69 198 GLU A O 1
ATOM 1599 N N . ARG A 1 199 ? 8.697 -5.973 -18.559 1.00 78.12 199 ARG A N 1
ATOM 1600 C CA . ARG A 1 199 ? 9.745 -6.953 -18.870 1.00 78.12 199 ARG A CA 1
ATOM 1601 C C . ARG A 1 199 ? 9.860 -7.214 -20.365 1.00 78.12 199 ARG A C 1
ATOM 1603 O O . ARG A 1 199 ? 10.979 -7.226 -20.868 1.00 78.12 199 ARG A O 1
ATOM 1610 N N . GLU A 1 200 ? 8.740 -7.393 -21.059 1.00 85.00 200 GLU A N 1
ATOM 1611 C CA . GLU A 1 200 ? 8.747 -7.619 -22.506 1.00 85.00 200 GLU A CA 1
ATOM 1612 C C . GLU A 1 200 ? 9.378 -6.431 -23.238 1.00 85.00 200 GLU A C 1
ATOM 1614 O O . GLU A 1 200 ? 10.292 -6.617 -24.036 1.00 85.00 200 GLU A O 1
ATOM 1619 N N . ILE A 1 201 ? 8.997 -5.200 -22.881 1.00 81.44 201 ILE A N 1
ATOM 1620 C CA . ILE A 1 201 ? 9.601 -3.983 -23.447 1.00 81.44 201 ILE A CA 1
ATOM 1621 C C . ILE A 1 201 ? 11.116 -3.955 -23.209 1.00 81.44 201 ILE A C 1
ATOM 1623 O O . ILE A 1 201 ? 11.888 -3.664 -24.123 1.00 81.44 201 ILE A O 1
ATOM 1627 N N . THR A 1 202 ? 11.554 -4.282 -21.992 1.00 79.06 202 THR A N 1
ATOM 1628 C CA . THR A 1 202 ? 12.982 -4.298 -21.639 1.00 79.06 202 THR A CA 1
ATOM 1629 C C . THR A 1 202 ? 13.743 -5.372 -22.424 1.00 79.06 202 THR A C 1
ATOM 1631 O O . THR A 1 202 ? 14.853 -5.123 -22.892 1.00 79.06 202 THR A O 1
ATOM 1634 N N . SER A 1 203 ? 13.139 -6.549 -22.610 1.00 83.44 203 SER A N 1
ATOM 1635 C CA . SER A 1 203 ? 13.707 -7.647 -23.397 1.00 83.44 203 SER A CA 1
ATOM 1636 C C . SER A 1 203 ? 13.852 -7.265 -24.871 1.00 83.44 203 SER A C 1
ATOM 1638 O O . SER A 1 203 ? 14.931 -7.413 -25.442 1.00 83.44 203 SER A O 1
ATOM 1640 N N . GLN A 1 204 ? 12.802 -6.700 -25.475 1.00 84.44 204 GLN A N 1
ATOM 1641 C CA . GLN A 1 204 ? 12.824 -6.229 -26.865 1.00 84.44 204 GLN A CA 1
ATOM 1642 C C . GLN A 1 204 ? 13.901 -5.159 -27.081 1.00 84.44 204 GLN A C 1
ATOM 1644 O O . GLN A 1 204 ? 14.623 -5.194 -28.077 1.00 84.44 204 GLN A O 1
ATOM 1649 N N . LYS A 1 205 ? 14.075 -4.249 -26.114 1.00 81.19 205 LYS A N 1
ATOM 1650 C CA . LYS A 1 205 ? 15.130 -3.231 -26.155 1.00 81.19 205 LYS A CA 1
ATOM 1651 C C . LYS A 1 205 ? 16.534 -3.840 -26.152 1.00 81.19 205 LYS A C 1
ATOM 1653 O O . LYS A 1 205 ? 17.361 -3.444 -26.967 1.00 81.19 205 LYS A O 1
ATOM 1658 N N . ALA A 1 206 ? 16.791 -4.828 -25.295 1.00 80.81 206 ALA A N 1
ATOM 1659 C CA . ALA A 1 206 ? 18.088 -5.507 -25.245 1.00 80.81 206 ALA A CA 1
ATOM 1660 C C . ALA A 1 206 ? 18.404 -6.266 -26.550 1.00 80.81 206 ALA A C 1
ATOM 1662 O O . ALA A 1 206 ? 19.538 -6.241 -27.035 1.00 80.81 206 ALA A O 1
ATOM 1663 N N . VAL A 1 207 ? 17.400 -6.908 -27.157 1.00 87.12 207 VAL A N 1
ATOM 1664 C CA . VAL A 1 207 ? 17.544 -7.569 -28.467 1.00 87.12 207 VAL A CA 1
ATOM 1665 C C . VAL A 1 207 ? 17.833 -6.543 -29.565 1.00 87.12 207 VAL A C 1
ATOM 1667 O O . VAL A 1 207 ? 18.736 -6.740 -30.373 1.00 87.12 207 VAL A O 1
ATOM 1670 N N . TYR A 1 208 ? 17.126 -5.413 -29.567 1.00 83.50 208 TYR A N 1
ATOM 1671 C CA . TYR A 1 208 ? 17.364 -4.348 -30.537 1.00 83.50 208 TYR A CA 1
ATOM 1672 C C . TYR A 1 208 ? 18.780 -3.763 -30.415 1.00 83.50 208 TYR A C 1
ATOM 1674 O O . TYR A 1 208 ? 19.488 -3.653 -31.416 1.00 83.50 208 TYR A O 1
ATOM 1682 N N . GLU A 1 209 ? 19.236 -3.466 -29.195 1.00 80.31 209 GLU A N 1
ATOM 1683 C CA . GLU A 1 209 ? 20.580 -2.933 -28.931 1.00 80.31 209 GLU A CA 1
ATOM 1684 C C . GLU A 1 209 ? 21.698 -3.895 -29.355 1.00 80.31 209 GLU A C 1
ATOM 1686 O O . GLU A 1 209 ? 22.725 -3.451 -29.865 1.00 80.31 209 GLU A O 1
ATOM 1691 N N . THR A 1 210 ? 21.491 -5.205 -29.197 1.00 85.00 210 THR A N 1
ATOM 1692 C CA . THR A 1 210 ? 22.452 -6.231 -29.639 1.00 85.00 210 THR A CA 1
ATOM 1693 C C . THR A 1 210 ? 22.405 -6.500 -31.145 1.00 85.00 210 THR A C 1
ATOM 1695 O O . THR A 1 210 ? 23.384 -6.991 -31.700 1.00 85.00 210 THR A O 1
ATOM 1698 N N . SER A 1 211 ? 21.305 -6.151 -31.822 1.00 86.88 211 SER A N 1
ATOM 1699 C CA . SER A 1 211 ? 21.151 -6.299 -33.278 1.00 86.88 211 SER A CA 1
ATOM 1700 C C . SER A 1 211 ? 21.716 -5.132 -34.101 1.00 86.88 211 SER A C 1
ATOM 1702 O O . SER A 1 211 ? 21.849 -5.246 -35.320 1.00 86.88 211 SER A O 1
ATOM 1704 N N . LEU A 1 212 ? 22.043 -4.003 -33.462 1.00 85.81 212 LEU A N 1
ATOM 1705 C CA . LEU A 1 212 ? 22.586 -2.834 -34.153 1.00 85.81 212 LEU A CA 1
ATOM 1706 C C . LEU A 1 212 ? 24.025 -3.101 -34.637 1.00 85.81 212 LEU A C 1
ATOM 1708 O O . LEU A 1 212 ? 24.846 -3.588 -33.858 1.00 85.81 212 LEU A O 1
ATOM 1712 N N . PRO A 1 213 ? 24.378 -2.738 -35.887 1.00 88.31 213 PRO A N 1
ATOM 1713 C CA . PRO A 1 213 ? 25.741 -2.894 -36.385 1.00 88.31 213 PRO A CA 1
ATOM 1714 C C . PRO A 1 213 ? 26.740 -2.123 -35.515 1.00 88.31 213 PRO A C 1
ATOM 1716 O O . PRO A 1 213 ? 26.482 -0.972 -35.149 1.00 88.31 213 PRO A O 1
ATOM 1719 N N . GLU A 1 214 ? 27.920 -2.699 -35.256 1.00 85.56 214 GLU A N 1
ATOM 1720 C CA . GLU A 1 214 ? 28.979 -2.054 -34.456 1.00 85.56 214 GLU A CA 1
ATOM 1721 C C . GLU A 1 214 ? 29.410 -0.685 -35.009 1.00 85.56 214 GLU A C 1
ATOM 1723 O O . GLU A 1 214 ? 29.916 0.150 -34.267 1.00 85.56 214 GLU A O 1
ATOM 1728 N N . THR A 1 215 ? 29.167 -0.412 -36.293 1.00 86.62 215 THR A N 1
ATOM 1729 C CA . THR A 1 215 ? 29.442 0.883 -36.933 1.00 86.62 215 THR A CA 1
ATOM 1730 C C . THR A 1 215 ? 28.440 1.979 -36.557 1.00 86.62 215 THR A C 1
ATOM 1732 O O . THR A 1 215 ? 28.782 3.160 -36.587 1.00 86.62 215 THR A O 1
ATOM 1735 N N . VAL A 1 216 ? 27.214 1.616 -36.169 1.00 77.12 216 VAL A N 1
ATOM 1736 C CA . VAL A 1 216 ? 26.129 2.557 -35.839 1.00 77.12 216 VAL A CA 1
ATOM 1737 C C . VAL A 1 216 ? 26.187 2.978 -34.367 1.00 77.12 216 VAL A C 1
ATOM 1739 O O . VAL A 1 216 ? 25.870 4.121 -34.029 1.00 77.12 216 VAL A O 1
ATOM 1742 N N . VAL A 1 217 ? 26.660 2.093 -33.484 1.00 75.56 217 VAL A N 1
ATOM 1743 C CA . VAL A 1 217 ? 26.725 2.338 -32.032 1.00 75.56 217 VAL A CA 1
ATOM 1744 C C . VAL A 1 217 ? 27.586 3.565 -31.665 1.00 75.56 217 VAL A C 1
ATOM 1746 O O . VAL A 1 217 ? 27.116 4.391 -30.878 1.00 75.56 217 VAL A O 1
ATOM 1749 N N . PRO A 1 218 ? 28.799 3.770 -32.225 1.00 75.81 218 PRO A N 1
ATOM 1750 C CA . PRO A 1 218 ? 29.609 4.957 -31.957 1.00 75.81 218 PRO A CA 1
ATOM 1751 C C . PRO A 1 218 ? 28.960 6.241 -32.471 1.00 75.81 218 PRO A C 1
ATOM 1753 O O . PRO A 1 218 ? 29.073 7.273 -31.817 1.00 75.81 218 PRO A O 1
ATOM 1756 N N . TRP A 1 219 ? 28.255 6.189 -33.606 1.00 76.75 219 TRP A N 1
ATOM 1757 C CA . TRP A 1 219 ? 27.585 7.360 -34.174 1.00 76.75 219 TRP A CA 1
ATOM 1758 C C . TRP A 1 219 ? 26.430 7.824 -33.285 1.00 76.75 219 TRP A C 1
ATOM 1760 O O . TRP A 1 219 ? 26.362 9.001 -32.940 1.00 76.75 219 TRP A O 1
ATOM 1770 N N . ILE A 1 220 ? 25.595 6.892 -32.812 1.00 71.25 220 ILE A N 1
ATOM 1771 C CA . ILE A 1 220 ? 24.539 7.189 -31.833 1.00 71.25 220 ILE A CA 1
ATOM 1772 C C . ILE A 1 220 ? 25.154 7.711 -30.529 1.00 71.25 220 ILE A C 1
ATOM 1774 O O . ILE A 1 220 ? 24.701 8.720 -29.991 1.00 71.25 220 ILE A O 1
ATOM 1778 N N . ARG A 1 221 ? 26.225 7.079 -30.032 1.00 74.69 221 ARG A N 1
ATOM 1779 C CA . ARG A 1 221 ? 26.892 7.503 -28.791 1.00 74.69 221 ARG A CA 1
ATOM 1780 C C . ARG A 1 221 ? 27.500 8.905 -28.911 1.00 74.69 221 ARG A C 1
ATOM 1782 O O . ARG A 1 221 ? 27.378 9.686 -27.972 1.00 74.69 221 ARG A O 1
ATOM 1789 N N . ASN A 1 222 ? 28.090 9.245 -30.057 1.00 76.94 222 ASN A N 1
ATOM 1790 C CA . ASN A 1 222 ? 28.659 10.567 -30.328 1.00 76.94 222 ASN A CA 1
ATOM 1791 C C . ASN A 1 222 ? 27.581 11.630 -30.579 1.00 76.94 222 ASN A C 1
ATOM 1793 O O . ASN A 1 222 ? 27.734 12.755 -30.115 1.00 76.94 222 ASN A O 1
ATOM 1797 N N . ALA A 1 223 ? 26.474 11.288 -31.241 1.00 70.12 223 ALA A N 1
ATOM 1798 C CA . ALA A 1 223 ? 25.340 12.195 -31.418 1.00 70.12 223 ALA A CA 1
ATOM 1799 C C . ALA A 1 223 ? 24.669 12.534 -30.074 1.00 70.12 223 ALA A C 1
ATOM 1801 O O . ALA A 1 223 ? 24.335 13.689 -29.814 1.00 70.12 223 ALA A O 1
ATOM 1802 N N . VAL A 1 224 ? 24.534 11.545 -29.185 1.00 65.94 224 VAL A N 1
ATOM 1803 C CA . VAL A 1 224 ? 23.963 11.734 -27.842 1.00 65.94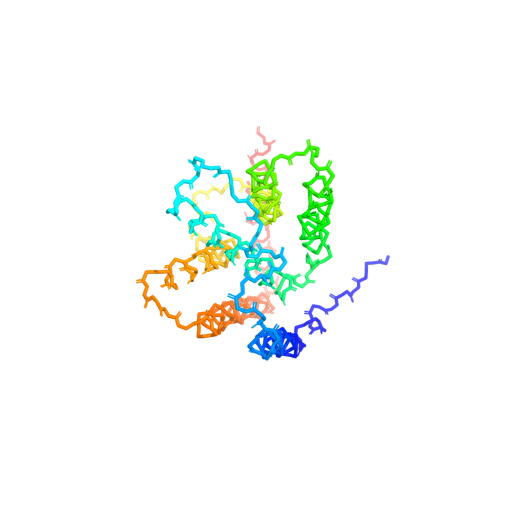 224 VAL A CA 1
ATOM 1804 C C . VAL A 1 224 ? 24.962 12.418 -26.894 1.00 65.94 224 VAL A C 1
ATOM 1806 O O . VAL A 1 224 ? 24.581 13.312 -26.142 1.00 65.94 224 VAL A O 1
ATOM 1809 N N . GLY A 1 225 ? 26.245 12.046 -26.941 1.00 57.66 225 GLY A N 1
ATOM 1810 C CA . GLY A 1 225 ? 27.299 12.616 -26.092 1.00 57.66 225 GLY A CA 1
ATOM 1811 C C . GLY A 1 225 ? 27.730 14.032 -26.489 1.00 57.66 225 GLY A C 1
ATOM 1812 O O . GLY A 1 225 ? 27.980 14.864 -25.619 1.00 57.66 225 GLY A O 1
ATOM 1813 N N . GLY A 1 226 ? 27.756 14.348 -27.788 1.00 56.31 226 GLY A N 1
ATOM 1814 C CA . GLY A 1 226 ? 28.110 15.678 -28.297 1.00 56.31 226 GLY A CA 1
ATOM 1815 C C . GLY A 1 226 ? 27.093 16.757 -27.921 1.00 56.31 226 GLY A C 1
ATOM 1816 O O . GLY A 1 226 ? 27.470 17.895 -27.650 1.00 56.31 226 GLY A O 1
ATOM 1817 N N . SER A 1 227 ? 25.813 16.390 -27.798 1.00 52.03 227 SER A N 1
ATOM 1818 C CA . SER A 1 227 ? 24.768 17.308 -27.333 1.00 52.03 227 SER A CA 1
ATOM 1819 C C . SER A 1 227 ? 24.899 17.674 -25.846 1.00 52.03 227 SER A C 1
ATOM 1821 O O . SER A 1 227 ? 24.361 18.697 -25.434 1.00 52.03 227 SER A O 1
ATOM 1823 N N . LEU A 1 228 ? 25.608 16.870 -25.044 1.00 48.97 228 LEU A N 1
ATOM 1824 C CA . LEU A 1 228 ? 25.869 17.132 -23.622 1.00 48.97 228 LEU A CA 1
ATOM 1825 C C . LEU A 1 228 ? 27.074 18.062 -23.415 1.00 48.97 228 LEU A C 1
ATOM 1827 O O . LEU A 1 228 ? 27.032 18.915 -22.535 1.00 48.97 228 LEU A O 1
ATOM 1831 N N . ALA A 1 229 ? 28.109 17.947 -24.255 1.00 53.09 229 ALA A N 1
ATOM 1832 C CA . ALA A 1 229 ? 29.295 18.808 -24.195 1.00 53.09 229 ALA A CA 1
ATOM 1833 C C . ALA A 1 229 ? 29.004 20.264 -24.613 1.00 53.09 229 ALA A C 1
ATOM 1835 O O . ALA A 1 229 ? 29.604 21.193 -24.079 1.00 53.09 229 ALA A O 1
ATOM 1836 N N . LEU A 1 230 ? 28.047 20.468 -25.525 1.00 52.66 230 LEU A N 1
ATOM 1837 C CA . LEU A 1 230 ? 27.610 21.795 -25.977 1.00 52.66 230 LEU A CA 1
ATOM 1838 C C . LEU A 1 230 ? 26.695 22.532 -24.984 1.00 52.66 230 LEU A C 1
ATOM 1840 O O . LEU A 1 230 ? 26.519 23.733 -25.127 1.00 52.66 230 LEU A O 1
ATOM 1844 N N . MET A 1 231 ? 26.117 21.845 -23.990 1.00 45.16 231 MET A N 1
ATOM 1845 C CA . MET A 1 231 ? 25.288 22.474 -22.944 1.00 45.16 231 MET A CA 1
ATOM 1846 C C . MET A 1 231 ? 26.064 22.780 -21.653 1.00 45.16 231 MET A C 1
ATOM 1848 O O . MET A 1 231 ? 25.507 23.385 -20.741 1.00 45.16 231 MET A O 1
ATOM 1852 N N . SER A 1 232 ? 27.326 22.350 -21.550 1.00 46.09 232 SER A N 1
ATOM 1853 C CA . SER A 1 232 ? 28.225 22.687 -20.436 1.00 46.09 232 SER A CA 1
ATOM 1854 C C . SER A 1 232 ? 29.151 23.879 -20.723 1.00 46.09 232 SER A C 1
ATOM 1856 O O . SER A 1 232 ? 30.031 24.158 -19.909 1.00 46.09 232 SER A O 1
ATOM 1858 N N . MET A 1 233 ? 28.978 24.543 -21.871 1.00 46.84 233 MET A N 1
ATOM 1859 C CA . MET A 1 233 ? 29.604 25.825 -22.230 1.00 46.84 233 MET A CA 1
ATOM 1860 C C . MET A 1 233 ? 28.557 26.932 -22.168 1.00 46.84 233 MET A C 1
ATOM 1862 O O . MET A 1 233 ? 28.924 28.040 -21.725 1.00 46.84 233 MET A O 1
#

Organism: Guillardia theta (strain CCMP2712) (NCBI:txid905079)

Foldseek 3Di:
DPPPPVVPPLPVCLVVLVVVVVVVVVVVVVCCVVPVPPPDDPPLPQDDPPPDDPVNSVVLVLLVVLLVLLLSLCCSPVRVCNVVLVVLVVQLVVVLVVLSVCVVVVVDHSNVSSVVSSVSSVSSVVVLVVVLVVVVVPDDDDDPVRCVVCVVPDPSVLSVCLSVLSVVLSVCCVVVVDDPVVSSCVSNVVNVVSVVVVVVVVVVVVVVVVPDPPVVVVVVVCVVVVVVVVVVD